Protein AF-A0A258BTQ8-F1 (afdb_monomer_lite)

Radius of gyration: 24.88 Å; chains: 1; bounding box: 82×82×65 Å

Secondary structure (DSSP, 8-state):
-----PPPP-PPP-----PPPPPHHHHHHHHHHHHHHHHHHHHHHHHHTT-S-HHHHHHHHHHHHHHTT-HHHHHHHHHHHHHHHHHHHHHHHHHHHHHHHHHHHHHSS--HHHHHHHHHHHHTTHHHHHHHHHHHHHTTTS-HHHHHHHHHHHHHHHHHHTT--PPPHHHHHHHHHHHHHHHHHHHHHHHHHTT-TTEEEEE--TT-HHHHHHHHHHT-SEEEEEEETTEEEEEE-BTT--GGGSB-TTSPBPTTB------GGGSGGG-SS--TTT--S--HHHHHHHHHHHHHHSTTHHHHHHHHTT--TTT----

Sequence (319 aa):
MTSTQTKPARTPGYRDHSGPTPSPEVLATHEKRLGIEKADALLSRVYQSGTSDASATLLDAASTASERGRLREASLYSVIALTPEFVTTQRSIDIARATAREQKLRRGAVTPETRQTMRDLRNKLFPFNAALKEYLDFNADTSLTQTTAMLARSYRVMSQKEQVQPRPAVEVTHELSCIARGMRAELAAEQILGNFEDVEIQYYLQDDEAQRQYLETKGTDYVITATVLGKPFELAIDIKAKRSDTLDETGNPLRGKLWSQCQDGDYVNGSSRIDPHKIGRTYLPMQRALITQITLQYPGELEALCREHATTLEEIDIN

pLDDT: mean 85.1, std 15.35, range [29.3, 98.44]

Structure (mmCIF, N/CA/C/O backbone):
data_AF-A0A258BTQ8-F1
#
_entry.id   AF-A0A258BTQ8-F1
#
loop_
_atom_site.group_PDB
_atom_site.id
_atom_site.type_symbol
_atom_site.label_atom_id
_atom_site.label_alt_id
_atom_site.label_comp_id
_atom_site.label_asym_id
_atom_site.label_entity_id
_atom_site.label_seq_id
_atom_site.pdbx_PDB_ins_code
_atom_site.Cartn_x
_atom_site.Cartn_y
_atom_site.Cartn_z
_atom_site.occupancy
_atom_site.B_iso_or_equiv
_atom_site.auth_seq_id
_atom_site.auth_comp_id
_atom_site.auth_asym_id
_atom_site.auth_atom_id
_atom_site.pdbx_PDB_model_num
ATOM 1 N N . MET A 1 1 ? -53.674 -61.040 -8.847 1.00 41.38 1 MET A N 1
ATOM 2 C CA . MET A 1 1 ? -53.092 -59.959 -8.024 1.00 41.38 1 MET A CA 1
ATOM 3 C C . MET A 1 1 ? -51.579 -60.059 -8.130 1.00 41.38 1 MET A C 1
ATOM 5 O O . MET A 1 1 ? -50.976 -60.874 -7.450 1.00 41.38 1 MET A O 1
ATOM 9 N N . THR A 1 2 ? -50.985 -59.312 -9.054 1.00 34.72 2 THR A N 1
ATOM 10 C CA . THR A 1 2 ? -49.542 -59.297 -9.332 1.00 34.72 2 THR A CA 1
ATOM 11 C C . THR A 1 2 ? -49.046 -57.878 -9.087 1.00 34.72 2 THR A C 1
ATOM 13 O O . THR A 1 2 ? -49.405 -56.953 -9.808 1.00 34.72 2 THR A O 1
ATOM 16 N N . SER A 1 3 ? -48.295 -57.720 -7.998 1.00 30.75 3 SER A N 1
ATOM 17 C CA . SER A 1 3 ? -47.705 -56.466 -7.529 1.00 30.75 3 SER A CA 1
ATOM 18 C C . SER A 1 3 ? -46.463 -56.132 -8.357 1.00 30.75 3 SER A C 1
ATOM 20 O O . SER A 1 3 ? -45.464 -56.849 -8.320 1.00 30.75 3 SER A O 1
ATOM 22 N N . THR A 1 4 ? -46.540 -55.054 -9.133 1.00 32.69 4 THR A N 1
ATOM 23 C CA . THR A 1 4 ? -45.409 -54.419 -9.817 1.00 32.69 4 THR A CA 1
ATOM 24 C C . THR A 1 4 ? -44.614 -53.563 -8.830 1.00 32.69 4 THR A C 1
ATOM 26 O O . THR A 1 4 ? -45.075 -52.503 -8.415 1.00 32.69 4 THR A O 1
ATOM 29 N N . GLN A 1 5 ? -43.400 -54.002 -8.483 1.00 33.19 5 GLN A N 1
ATOM 30 C CA . GLN A 1 5 ? -42.410 -53.176 -7.787 1.00 33.19 5 GLN A CA 1
ATOM 31 C C . GLN A 1 5 ? -41.751 -52.199 -8.771 1.00 33.19 5 GLN A C 1
ATOM 33 O O . GLN A 1 5 ? -41.007 -52.589 -9.672 1.00 33.19 5 GLN A O 1
ATOM 38 N N . THR A 1 6 ? -42.012 -50.910 -8.581 1.00 33.59 6 THR A N 1
ATOM 39 C CA . THR A 1 6 ? -41.317 -49.794 -9.230 1.00 33.59 6 THR A CA 1
ATOM 40 C C . THR A 1 6 ? -39.899 -49.641 -8.672 1.00 33.59 6 THR A C 1
ATOM 42 O O . THR A 1 6 ? -39.718 -49.416 -7.476 1.00 33.59 6 THR A O 1
ATOM 45 N N . LYS A 1 7 ? -38.884 -49.736 -9.542 1.00 33.19 7 LYS A N 1
ATOM 46 C CA . LYS A 1 7 ? -37.492 -49.360 -9.234 1.00 33.19 7 LYS A CA 1
ATOM 47 C C . LYS A 1 7 ? -37.389 -47.838 -9.031 1.00 33.19 7 LYS A C 1
ATOM 49 O O . LYS A 1 7 ? -37.931 -47.106 -9.859 1.00 33.19 7 LYS A O 1
ATOM 54 N N . PRO A 1 8 ? -36.659 -47.344 -8.016 1.00 33.28 8 PRO A N 1
ATOM 55 C CA . PRO A 1 8 ? -36.384 -45.919 -7.889 1.00 33.28 8 PRO A CA 1
ATOM 56 C C . PRO A 1 8 ? -35.395 -45.453 -8.968 1.00 33.28 8 PRO A C 1
ATOM 58 O O . PRO A 1 8 ? -34.432 -46.148 -9.307 1.00 33.28 8 PRO A O 1
ATOM 61 N N . ALA A 1 9 ? -35.663 -44.266 -9.511 1.00 32.75 9 ALA A N 1
ATOM 62 C CA . ALA A 1 9 ? -34.836 -43.585 -10.495 1.00 32.75 9 ALA A CA 1
ATOM 63 C C . ALA A 1 9 ? -33.437 -43.291 -9.923 1.00 32.75 9 ALA A C 1
ATOM 65 O O . ALA A 1 9 ? -33.301 -42.760 -8.823 1.00 32.75 9 ALA A O 1
ATOM 66 N N . ARG A 1 10 ? -32.390 -43.639 -10.681 1.00 31.22 10 ARG A N 1
ATOM 67 C CA . ARG A 1 10 ? -31.007 -43.261 -10.370 1.00 31.22 10 ARG A CA 1
ATOM 68 C C . ARG A 1 10 ? -30.842 -41.758 -10.588 1.00 31.22 10 ARG A C 1
ATOM 70 O O . ARG A 1 10 ? -30.899 -41.297 -11.725 1.00 31.22 10 ARG A O 1
ATOM 77 N N . THR A 1 11 ? -30.601 -41.017 -9.514 1.00 34.12 11 THR A N 1
ATOM 78 C CA . THR A 1 11 ? -30.112 -39.635 -9.563 1.00 34.12 11 THR A CA 1
ATOM 79 C C . THR A 1 11 ? -28.744 -39.613 -10.265 1.00 34.12 11 THR A C 1
ATOM 81 O O . THR A 1 11 ? -27.907 -40.470 -9.957 1.00 34.12 11 THR A O 1
ATOM 84 N N . PRO A 1 12 ? -28.472 -38.688 -11.205 1.00 34.69 12 PRO A N 1
ATOM 85 C CA . PRO A 1 12 ? -27.146 -38.547 -11.795 1.00 34.69 12 PRO A CA 1
ATOM 86 C C . PRO A 1 12 ? -26.156 -38.148 -10.700 1.00 34.69 12 PRO A C 1
ATOM 88 O O . PRO A 1 12 ? -26.339 -37.130 -10.035 1.00 34.69 12 PRO A O 1
ATOM 91 N N . GLY A 1 13 ? -25.129 -38.971 -10.484 1.00 29.30 13 GLY A N 1
ATOM 92 C CA . GLY A 1 13 ? -24.072 -38.670 -9.528 1.00 29.30 13 GLY A CA 1
ATOM 93 C C . GLY A 1 13 ? -23.354 -37.381 -9.919 1.00 29.30 13 GLY A C 1
ATOM 94 O O . GLY A 1 13 ? -22.766 -37.303 -10.998 1.00 29.30 13 GLY A O 1
ATOM 95 N N . TYR A 1 14 ? -23.395 -36.390 -9.030 1.00 31.56 14 TYR A N 1
ATOM 96 C CA . TYR A 1 14 ? -22.462 -35.271 -9.030 1.00 31.56 14 TYR A CA 1
ATOM 97 C C . TYR A 1 14 ? -21.052 -35.865 -8.928 1.00 31.56 14 TYR A C 1
ATOM 99 O O . TYR A 1 14 ? -20.705 -36.484 -7.921 1.00 31.56 14 TYR A O 1
ATOM 107 N N . ARG A 1 15 ? -20.257 -35.762 -9.999 1.00 33.19 15 ARG A N 1
ATOM 108 C CA . ARG A 1 15 ? -18.825 -36.049 -9.915 1.00 33.19 15 ARG A CA 1
ATOM 109 C C . ARG A 1 15 ? -18.195 -34.914 -9.130 1.00 33.19 15 ARG A C 1
ATOM 111 O O . ARG A 1 15 ? -18.151 -33.782 -9.601 1.00 33.19 15 ARG A O 1
ATOM 118 N N . ASP A 1 16 ? -17.738 -35.248 -7.937 1.00 35.69 16 ASP A N 1
ATOM 119 C CA . ASP A 1 16 ? -16.904 -34.389 -7.121 1.00 35.69 16 ASP A CA 1
ATOM 120 C C . ASP A 1 16 ? -15.593 -34.146 -7.891 1.00 35.69 16 ASP A C 1
ATOM 122 O O . ASP A 1 16 ? -14.794 -35.059 -8.103 1.00 35.69 16 ASP A O 1
ATOM 126 N N . HIS A 1 17 ? -15.416 -32.935 -8.424 1.00 37.31 17 HIS A N 1
ATOM 127 C CA . HIS A 1 17 ? -14.195 -32.502 -9.113 1.00 37.31 17 HIS A CA 1
ATOM 128 C C . HIS A 1 17 ? -13.143 -32.010 -8.107 1.00 37.31 17 HIS A C 1
ATOM 130 O O . HIS A 1 17 ? -12.412 -31.055 -8.363 1.00 37.31 17 HIS A O 1
ATOM 136 N N . SER A 1 18 ? -13.044 -32.673 -6.957 1.00 42.66 18 SER A N 1
ATOM 137 C CA . SER A 1 18 ? -12.005 -32.472 -5.952 1.00 42.66 18 SER A CA 1
ATOM 138 C C . SER A 1 18 ? -10.726 -33.199 -6.383 1.00 42.66 18 SER A C 1
ATOM 140 O O . SER A 1 18 ? -10.284 -34.185 -5.796 1.00 42.66 18 SER A O 1
ATOM 142 N N . GLY A 1 19 ? -10.119 -32.712 -7.471 1.00 47.97 19 GLY A N 1
ATOM 143 C CA . GLY A 1 19 ? -8.715 -33.008 -7.750 1.00 47.97 19 GLY A CA 1
ATOM 144 C C . GLY A 1 19 ? -7.838 -32.532 -6.582 1.00 47.97 19 GLY A C 1
ATOM 145 O O . GLY A 1 19 ? -8.241 -31.622 -5.853 1.00 47.97 19 GLY A O 1
ATOM 146 N N . PRO A 1 20 ? -6.653 -33.128 -6.370 1.00 53.88 20 PRO A N 1
ATOM 147 C CA . PRO A 1 20 ? -5.769 -32.703 -5.293 1.00 53.88 20 PRO A CA 1
ATOM 148 C C . PRO A 1 20 ? -5.432 -31.220 -5.457 1.00 53.88 20 PRO A C 1
ATOM 150 O O . PRO A 1 20 ? -4.951 -30.801 -6.513 1.00 53.88 20 PRO A O 1
ATOM 153 N N . THR A 1 21 ? -5.686 -30.432 -4.411 1.00 61.31 21 THR A N 1
ATOM 154 C CA . THR A 1 21 ? -5.275 -29.030 -4.360 1.00 61.31 21 THR A CA 1
ATOM 155 C C . THR A 1 21 ? -3.756 -28.973 -4.559 1.00 61.31 21 THR A C 1
ATOM 157 O O . THR A 1 21 ? -3.029 -29.651 -3.826 1.00 61.31 21 THR A O 1
ATOM 160 N N . PRO A 1 22 ? -3.249 -28.232 -5.559 1.00 68.94 22 PRO A N 1
ATOM 161 C CA . PRO A 1 22 ? -1.814 -28.127 -5.799 1.00 68.94 22 PRO A CA 1
ATOM 162 C C . PRO A 1 22 ? -1.091 -27.580 -4.562 1.00 68.94 22 PRO A C 1
ATOM 164 O O . PRO A 1 22 ? -1.647 -26.788 -3.801 1.00 68.94 22 PRO A O 1
ATOM 167 N N . SER A 1 23 ? 0.160 -28.004 -4.355 1.00 78.38 23 SER A N 1
ATOM 168 C CA . SER A 1 23 ? 0.951 -27.529 -3.219 1.00 78.38 23 SER A CA 1
ATOM 169 C C . SER A 1 23 ? 1.208 -26.013 -3.314 1.00 78.38 23 SER A C 1
ATOM 171 O O . SER A 1 23 ? 1.263 -25.468 -4.425 1.00 78.38 23 SER A O 1
ATOM 173 N N . PRO A 1 24 ? 1.429 -25.320 -2.179 1.00 74.25 24 PRO A N 1
ATOM 174 C CA . PRO A 1 24 ? 1.723 -23.884 -2.170 1.00 74.25 24 PRO A CA 1
ATOM 175 C C . PRO A 1 24 ? 2.897 -23.480 -3.077 1.00 74.25 24 PRO A C 1
ATOM 177 O O . PRO A 1 24 ? 2.859 -22.436 -3.722 1.00 74.25 24 PRO A O 1
ATOM 180 N N . GLU A 1 25 ? 3.924 -24.327 -3.190 1.00 77.75 25 GLU A N 1
ATOM 181 C CA . GLU A 1 25 ? 5.089 -24.082 -4.053 1.00 77.75 25 GLU A CA 1
ATOM 182 C C . GLU A 1 25 ? 4.751 -24.157 -5.551 1.00 77.75 25 GLU A C 1
ATOM 184 O O . GLU A 1 25 ? 5.238 -23.352 -6.353 1.00 77.75 25 GLU A O 1
ATOM 189 N N . VAL A 1 26 ? 3.892 -25.106 -5.937 1.00 78.56 26 VAL A N 1
ATOM 190 C CA . VAL A 1 26 ? 3.423 -25.258 -7.322 1.00 78.56 26 VAL A CA 1
ATOM 191 C C . VAL A 1 26 ? 2.533 -24.077 -7.707 1.00 78.56 26 VAL A C 1
ATOM 193 O O . VAL A 1 26 ? 2.700 -23.520 -8.795 1.00 78.56 26 VAL A O 1
ATOM 196 N N . LEU A 1 27 ? 1.649 -23.647 -6.801 1.00 78.50 27 LEU A N 1
ATOM 197 C CA . LEU A 1 27 ? 0.818 -22.453 -6.977 1.00 78.50 27 LEU A CA 1
ATOM 198 C C . LEU A 1 27 ? 1.672 -21.194 -7.149 1.00 78.50 27 LEU A C 1
ATOM 200 O O . LEU A 1 27 ? 1.540 -20.505 -8.158 1.00 78.50 27 LEU A O 1
ATOM 204 N N . ALA A 1 28 ? 2.626 -20.949 -6.249 1.00 81.06 28 ALA A N 1
ATOM 205 C CA . ALA A 1 28 ? 3.509 -19.786 -6.333 1.00 81.06 28 ALA A CA 1
ATOM 206 C C . ALA A 1 28 ? 4.332 -19.763 -7.636 1.00 81.06 28 ALA A C 1
ATOM 208 O O . ALA A 1 28 ? 4.522 -18.709 -8.249 1.00 81.06 28 ALA A O 1
ATOM 209 N N . THR A 1 29 ? 4.797 -20.927 -8.101 1.00 88.62 29 THR A N 1
ATOM 210 C CA . THR A 1 29 ? 5.521 -21.049 -9.378 1.00 88.62 29 THR A CA 1
ATOM 211 C C . THR A 1 29 ? 4.622 -20.718 -10.568 1.00 88.62 29 THR A C 1
ATOM 213 O O . THR A 1 29 ? 5.036 -19.997 -11.482 1.00 88.62 29 THR A O 1
ATOM 216 N N . HIS A 1 30 ? 3.383 -21.211 -10.556 1.00 88.50 30 HIS A N 1
ATOM 217 C CA . HIS A 1 30 ? 2.399 -20.928 -11.593 1.00 88.50 30 HIS A CA 1
ATOM 218 C C . HIS A 1 30 ? 2.030 -19.438 -11.640 1.00 88.50 30 HIS A C 1
ATOM 220 O O . HIS A 1 30 ? 2.105 -18.825 -12.705 1.00 88.50 30 HIS A O 1
ATOM 226 N N . GLU A 1 31 ? 1.713 -18.836 -10.495 1.00 89.50 31 GLU A N 1
ATOM 227 C CA . GLU A 1 31 ? 1.376 -17.412 -10.369 1.00 89.50 31 GLU A CA 1
ATOM 228 C C . GLU A 1 31 ? 2.512 -16.507 -10.845 1.00 89.50 31 GLU A C 1
ATOM 230 O O . GLU A 1 31 ? 2.300 -15.557 -11.605 1.00 89.50 31 GLU A O 1
ATOM 235 N N . LYS A 1 32 ? 3.749 -16.836 -10.457 1.00 91.88 32 LYS A N 1
ATOM 236 C CA . LYS A 1 32 ? 4.941 -16.126 -10.924 1.00 91.88 32 LYS A CA 1
ATOM 237 C C . LYS A 1 32 ? 5.043 -16.151 -12.450 1.00 91.88 32 LYS A C 1
ATOM 239 O O . LYS A 1 32 ? 5.339 -15.122 -13.057 1.00 91.88 32 LYS A O 1
ATOM 244 N N . ARG A 1 33 ? 4.795 -17.306 -13.074 1.00 94.81 33 ARG A N 1
ATOM 245 C CA . ARG A 1 33 ? 4.817 -17.454 -14.535 1.00 94.81 33 ARG A CA 1
ATOM 246 C C . ARG A 1 33 ? 3.737 -16.600 -15.204 1.00 94.81 33 ARG A C 1
ATOM 248 O O . ARG A 1 33 ? 4.064 -15.873 -16.136 1.00 94.81 33 ARG A O 1
ATOM 255 N N . LEU A 1 34 ? 2.504 -16.617 -14.692 1.00 93.38 34 LEU A N 1
ATOM 256 C CA . LEU A 1 34 ? 1.413 -15.782 -15.214 1.00 93.38 34 LEU A CA 1
ATOM 257 C C . LEU A 1 34 ? 1.757 -14.286 -15.171 1.00 93.38 34 LEU A C 1
ATOM 259 O O . LEU A 1 34 ? 1.450 -13.547 -16.105 1.00 93.38 34 LEU A O 1
ATOM 263 N N . GLY A 1 35 ? 2.416 -13.831 -14.102 1.00 93.75 35 GLY A N 1
ATOM 264 C CA . GLY A 1 35 ? 2.850 -12.437 -13.975 1.00 93.75 35 GLY A CA 1
ATOM 265 C C . GLY A 1 35 ? 3.876 -12.051 -15.041 1.00 93.75 35 GLY A C 1
ATOM 266 O O . GLY A 1 35 ? 3.750 -11.004 -15.677 1.00 93.75 35 GLY A O 1
ATOM 267 N N . ILE A 1 36 ? 4.856 -12.928 -15.281 1.00 96.69 36 ILE A N 1
ATOM 268 C CA . ILE A 1 36 ? 5.889 -12.741 -16.312 1.00 96.69 36 ILE A CA 1
ATOM 269 C C . ILE A 1 36 ? 5.266 -12.705 -17.712 1.00 96.69 36 ILE A C 1
ATOM 271 O O . ILE A 1 36 ? 5.552 -11.786 -18.477 1.00 96.69 36 ILE A O 1
ATOM 275 N N . GLU A 1 37 ? 4.396 -13.665 -18.034 1.00 96.69 37 GLU A N 1
ATOM 276 C CA . GLU A 1 37 ? 3.720 -13.751 -19.336 1.00 96.69 37 GLU A CA 1
ATOM 277 C C . GLU A 1 37 ? 2.872 -12.496 -19.611 1.00 96.69 37 GLU A C 1
ATOM 279 O O . GLU A 1 37 ? 2.911 -11.949 -20.716 1.00 96.69 37 GLU A O 1
ATOM 284 N N . LYS A 1 38 ? 2.166 -11.980 -18.593 1.00 95.19 38 LYS A N 1
ATOM 285 C CA . LYS A 1 38 ? 1.366 -10.747 -18.694 1.00 95.19 38 LYS A CA 1
ATOM 286 C C . LYS A 1 38 ? 2.231 -9.520 -19.004 1.00 95.19 38 LYS A C 1
ATOM 288 O O . LYS A 1 38 ? 1.876 -8.734 -19.884 1.00 95.19 38 LYS A O 1
ATOM 293 N N . ALA A 1 39 ? 3.364 -9.368 -18.315 1.00 96.69 39 ALA A N 1
ATOM 294 C CA . ALA A 1 39 ? 4.303 -8.273 -18.559 1.00 96.69 39 ALA A CA 1
ATOM 295 C C . ALA A 1 39 ? 4.914 -8.350 -19.968 1.00 96.69 39 ALA A C 1
ATOM 297 O O . ALA A 1 39 ? 4.924 -7.353 -20.693 1.00 96.69 39 ALA A O 1
ATOM 298 N N . ASP A 1 40 ? 5.356 -9.539 -20.387 1.00 97.25 40 ASP A N 1
ATOM 299 C CA . ASP A 1 40 ? 5.971 -9.747 -21.701 1.00 97.25 40 ASP A CA 1
ATOM 300 C C . ASP A 1 40 ? 4.987 -9.477 -22.842 1.00 97.25 40 ASP A C 1
ATOM 302 O O . ASP A 1 40 ? 5.345 -8.807 -23.814 1.00 97.25 40 ASP A O 1
ATOM 306 N N . ALA A 1 41 ? 3.739 -9.934 -22.720 1.00 96.19 41 ALA A N 1
ATOM 307 C CA . ALA A 1 41 ? 2.702 -9.691 -23.720 1.00 96.19 41 ALA A CA 1
ATOM 308 C C . ALA A 1 41 ? 2.366 -8.198 -23.862 1.00 96.19 41 ALA A C 1
ATOM 310 O O . ALA A 1 41 ? 2.168 -7.704 -24.976 1.00 96.19 41 ALA A O 1
ATOM 311 N N . LEU A 1 42 ? 2.305 -7.455 -22.753 1.00 96.50 42 LEU A N 1
ATOM 312 C CA . LEU A 1 42 ? 2.067 -6.016 -22.802 1.00 96.50 42 LEU A CA 1
ATOM 313 C C . LEU A 1 42 ? 3.250 -5.278 -23.429 1.00 96.50 42 LEU A C 1
ATOM 315 O O . LEU A 1 42 ? 3.072 -4.582 -24.428 1.00 96.50 42 LEU A O 1
ATOM 319 N N . LEU A 1 43 ? 4.450 -5.453 -22.877 1.00 96.75 43 LEU A N 1
ATOM 320 C CA . LEU A 1 43 ? 5.618 -4.679 -23.290 1.00 96.75 43 LEU A CA 1
ATOM 321 C C . LEU A 1 43 ? 6.093 -5.038 -24.697 1.00 96.75 43 LEU A C 1
ATOM 323 O O . LEU A 1 43 ? 6.593 -4.166 -25.402 1.00 96.75 43 LEU A O 1
ATOM 327 N N . SER A 1 44 ? 5.879 -6.273 -25.158 1.00 95.00 44 SER A N 1
ATOM 328 C CA . SER A 1 44 ? 6.143 -6.624 -26.559 1.00 95.00 44 SER A CA 1
ATOM 329 C C . SER A 1 44 ? 5.307 -5.776 -27.515 1.00 95.00 44 SER A C 1
ATOM 331 O O . SER A 1 44 ? 5.853 -5.268 -28.488 1.00 95.00 44 SER A O 1
ATOM 333 N N . ARG A 1 45 ? 4.016 -5.559 -27.221 1.00 94.06 45 ARG A N 1
ATOM 334 C CA . ARG A 1 45 ? 3.138 -4.705 -28.043 1.00 94.06 45 ARG A CA 1
ATOM 335 C C . ARG A 1 45 ? 3.568 -3.242 -28.001 1.00 94.06 45 ARG A C 1
ATOM 337 O O . ARG A 1 45 ? 3.612 -2.599 -29.042 1.00 94.06 45 ARG A O 1
ATOM 344 N N . VAL A 1 46 ? 3.919 -2.749 -26.812 1.00 94.38 46 VAL A N 1
ATOM 345 C CA . VAL A 1 46 ? 4.400 -1.373 -26.614 1.00 94.38 46 VAL A CA 1
ATOM 346 C C . VAL A 1 46 ? 5.673 -1.134 -27.427 1.00 94.38 46 VAL A C 1
ATOM 348 O O . VAL A 1 46 ? 5.714 -0.238 -28.255 1.00 94.38 46 VAL A O 1
ATOM 351 N N . TYR A 1 47 ? 6.696 -1.980 -27.300 1.00 93.69 47 TYR A N 1
ATOM 352 C CA . TYR A 1 47 ? 7.938 -1.783 -28.055 1.00 93.69 47 TYR A CA 1
ATOM 353 C C . TYR A 1 47 ? 7.809 -2.091 -29.555 1.00 93.69 47 TYR A C 1
ATOM 355 O O . TYR A 1 47 ? 8.557 -1.532 -30.355 1.00 93.69 47 TYR A O 1
ATOM 363 N N . GLN A 1 48 ? 6.862 -2.938 -29.972 1.00 91.88 48 GLN A N 1
ATOM 364 C CA . GLN A 1 48 ? 6.559 -3.148 -31.394 1.00 91.88 48 GLN A CA 1
ATOM 365 C C . GLN A 1 48 ? 5.978 -1.901 -32.069 1.00 91.88 48 GLN A C 1
ATOM 367 O O . GLN A 1 48 ? 6.117 -1.769 -33.283 1.00 91.88 48 GLN A O 1
ATOM 372 N N . SER A 1 49 ? 5.386 -0.967 -31.316 1.00 86.81 49 SER A N 1
ATOM 373 C CA . SER A 1 49 ? 4.908 0.307 -31.868 1.00 86.81 49 SER A CA 1
ATOM 374 C C . SER A 1 49 ? 6.032 1.316 -32.138 1.00 86.81 49 SER A C 1
ATOM 376 O O . SER A 1 49 ? 5.750 2.450 -32.514 1.00 86.81 49 SER A O 1
ATOM 378 N N . GLY A 1 50 ? 7.298 0.929 -31.938 1.00 82.94 50 GLY A N 1
ATOM 379 C CA . GLY A 1 50 ? 8.465 1.773 -32.197 1.00 82.94 50 GLY A CA 1
ATOM 380 C C . GLY A 1 50 ? 8.762 2.799 -31.103 1.00 82.94 50 GLY A C 1
ATOM 381 O O . GLY A 1 50 ? 9.591 3.677 -31.323 1.00 82.94 50 GLY A O 1
ATOM 382 N N . THR A 1 51 ? 8.112 2.706 -29.937 1.00 87.25 51 THR A N 1
ATOM 383 C CA . THR A 1 51 ? 8.404 3.618 -28.825 1.00 87.25 51 THR A CA 1
ATOM 384 C C . THR A 1 51 ? 9.781 3.351 -28.217 1.00 87.25 51 THR A C 1
ATOM 386 O O . THR A 1 51 ? 10.193 2.199 -28.054 1.00 87.25 51 THR A O 1
ATOM 389 N N . SER A 1 52 ? 10.481 4.426 -27.856 1.00 83.19 52 SER A N 1
ATOM 390 C CA . SER A 1 52 ? 11.693 4.385 -27.032 1.00 83.19 52 SER A CA 1
ATOM 391 C C . SER A 1 52 ? 11.418 4.676 -25.556 1.00 83.19 52 SER A C 1
ATOM 393 O O . SER A 1 52 ? 12.316 4.493 -24.746 1.00 83.19 52 SER A O 1
ATOM 395 N N . ASP A 1 53 ? 10.204 5.120 -25.214 1.00 91.12 53 ASP A N 1
ATOM 396 C CA . ASP A 1 53 ? 9.769 5.430 -23.850 1.00 91.12 53 ASP A CA 1
ATOM 397 C C . ASP A 1 53 ? 8.447 4.705 -23.575 1.00 91.12 53 ASP A C 1
ATOM 399 O O . ASP A 1 53 ? 7.345 5.166 -23.907 1.00 91.12 53 ASP A O 1
ATOM 403 N N . ALA A 1 54 ? 8.567 3.507 -23.002 1.00 94.12 54 ALA A N 1
ATOM 404 C CA . ALA A 1 54 ? 7.400 2.697 -22.692 1.00 94.12 54 ALA A CA 1
ATOM 405 C C . ALA A 1 54 ? 6.568 3.308 -21.560 1.00 94.12 54 ALA A C 1
ATOM 407 O O . ALA A 1 54 ? 5.352 3.124 -21.558 1.00 94.12 54 ALA A O 1
ATOM 408 N N . SER A 1 55 ? 7.192 4.041 -20.633 1.00 96.25 55 SER A N 1
ATOM 409 C CA . SER A 1 55 ? 6.505 4.660 -19.497 1.00 96.25 55 SER A CA 1
ATOM 410 C C . SER A 1 55 ? 5.515 5.715 -19.982 1.00 96.25 55 SER A C 1
ATOM 412 O O . SER A 1 55 ? 4.324 5.608 -19.691 1.00 96.25 55 SER A O 1
ATOM 414 N N . ALA A 1 56 ? 5.969 6.667 -20.802 1.00 96.25 56 ALA A N 1
ATOM 415 C CA . ALA A 1 56 ? 5.101 7.699 -21.372 1.00 96.25 56 ALA A CA 1
ATOM 416 C C . ALA A 1 56 ? 3.971 7.087 -22.217 1.00 96.25 56 ALA A C 1
ATOM 418 O O . ALA A 1 56 ? 2.797 7.394 -22.022 1.00 96.25 56 ALA A O 1
ATOM 419 N N . THR A 1 57 ? 4.316 6.126 -23.080 1.00 96.75 57 THR A N 1
ATOM 420 C CA . THR A 1 57 ? 3.343 5.433 -23.945 1.00 96.75 57 THR A CA 1
ATOM 421 C C . THR A 1 57 ? 2.250 4.729 -23.133 1.00 96.75 57 THR A C 1
ATOM 423 O O . THR A 1 57 ? 1.075 4.736 -23.506 1.00 96.75 57 THR A O 1
ATOM 426 N N . LEU A 1 58 ? 2.626 4.092 -22.023 1.00 98.00 58 LEU A N 1
ATOM 427 C CA . LEU A 1 58 ? 1.686 3.401 -21.147 1.00 98.00 58 LEU A CA 1
ATOM 428 C C . LEU A 1 58 ? 0.819 4.372 -20.341 1.00 98.00 58 LEU A C 1
ATOM 430 O O . LEU A 1 58 ? -0.355 4.072 -20.152 1.00 98.00 58 LEU A O 1
ATOM 434 N N . LEU A 1 59 ? 1.342 5.521 -19.904 1.00 97.88 59 LEU A N 1
ATOM 435 C CA . LEU A 1 59 ? 0.540 6.543 -19.217 1.00 97.88 59 LEU A CA 1
ATOM 436 C C . LEU A 1 59 ? -0.525 7.146 -20.145 1.00 97.88 59 LEU A C 1
ATOM 438 O O . LEU A 1 59 ? -1.687 7.249 -19.749 1.00 97.88 59 LEU A O 1
ATOM 442 N N . ASP A 1 60 ? -0.181 7.432 -21.402 1.00 97.25 60 ASP A N 1
ATOM 443 C CA . ASP A 1 60 ? -1.150 7.895 -22.407 1.00 97.25 60 ASP A CA 1
ATOM 444 C C . ASP A 1 60 ? -2.240 6.839 -22.665 1.00 97.25 60 ASP A C 1
ATOM 446 O O . ASP A 1 60 ? -3.445 7.131 -22.715 1.00 97.25 60 ASP A O 1
ATOM 450 N N . ALA A 1 61 ? -1.829 5.572 -22.779 1.00 97.12 61 ALA A N 1
ATOM 451 C CA . ALA A 1 61 ? -2.751 4.452 -22.921 1.00 97.12 61 ALA A CA 1
ATOM 452 C C . ALA A 1 61 ? -3.632 4.268 -21.674 1.00 97.12 61 ALA A C 1
ATOM 454 O O . ALA A 1 61 ? -4.806 3.912 -21.810 1.00 97.12 61 ALA A O 1
ATOM 455 N N . ALA A 1 62 ? -3.095 4.519 -20.477 1.00 97.75 62 ALA A N 1
ATOM 456 C CA . ALA A 1 62 ? -3.829 4.457 -19.219 1.00 97.75 62 ALA A CA 1
ATOM 457 C C . ALA A 1 62 ? -4.919 5.530 -19.162 1.00 97.75 62 ALA A C 1
ATOM 459 O O . ALA A 1 62 ? -6.072 5.198 -18.879 1.00 97.75 62 ALA A O 1
ATOM 460 N N . SER A 1 63 ? -4.590 6.775 -19.524 1.00 97.62 63 SER A N 1
ATOM 461 C CA . SER A 1 63 ? -5.561 7.875 -19.625 1.00 97.62 63 SER A CA 1
ATOM 462 C C . SER A 1 63 ? -6.686 7.516 -20.596 1.00 97.62 63 SER A C 1
ATOM 464 O O . SER A 1 63 ? -7.861 7.511 -20.232 1.00 97.62 63 SER A O 1
ATOM 466 N N . THR A 1 64 ? -6.324 7.057 -21.797 1.00 97.94 64 THR A N 1
ATOM 467 C CA . THR A 1 64 ? -7.290 6.627 -22.822 1.00 97.94 64 THR A CA 1
ATOM 468 C C . THR A 1 64 ? -8.163 5.453 -22.354 1.00 97.94 64 THR A C 1
ATOM 470 O O . THR A 1 64 ? -9.335 5.335 -22.722 1.00 97.94 64 THR A O 1
ATOM 473 N N . ALA A 1 65 ? -7.606 4.510 -21.591 1.00 97.69 65 ALA A N 1
ATOM 474 C CA . ALA A 1 65 ? -8.365 3.397 -21.029 1.00 97.69 65 ALA A CA 1
ATOM 475 C C . ALA A 1 65 ? -9.333 3.871 -19.936 1.00 97.69 65 ALA A C 1
ATOM 477 O O . ALA A 1 65 ? -10.487 3.436 -19.941 1.00 97.69 65 ALA A O 1
ATOM 478 N N . SER A 1 66 ? -8.891 4.783 -19.069 1.00 96.88 66 SER A N 1
ATOM 479 C CA . SER A 1 66 ? -9.692 5.374 -17.994 1.00 96.88 66 SER A CA 1
ATOM 480 C C . SER A 1 66 ? -10.892 6.148 -18.543 1.00 96.88 66 SER A C 1
ATOM 482 O O . SER A 1 66 ? -12.027 5.857 -18.171 1.00 96.88 66 SER A O 1
ATOM 484 N N . GLU A 1 67 ? -10.679 7.017 -19.538 1.00 97.25 67 GLU A N 1
ATOM 485 C CA . GLU A 1 67 ? -11.741 7.774 -20.227 1.00 97.25 67 GLU A CA 1
ATOM 486 C C . GLU A 1 67 ? -12.808 6.872 -20.864 1.00 97.25 67 GLU A C 1
ATOM 488 O O . GLU A 1 67 ? -13.969 7.251 -21.005 1.00 97.25 67 GLU A O 1
ATOM 493 N N . ARG A 1 68 ? -12.427 5.646 -21.237 1.00 97.81 68 ARG A N 1
ATOM 494 C CA . ARG A 1 68 ? -13.328 4.631 -21.805 1.00 97.81 68 ARG A CA 1
ATOM 495 C C . ARG A 1 68 ? -13.938 3.701 -20.751 1.00 97.81 68 ARG A C 1
ATOM 497 O O . ARG A 1 68 ? -14.526 2.686 -21.120 1.00 97.81 68 ARG A O 1
ATOM 504 N N . GLY A 1 69 ? -13.755 3.980 -19.461 1.00 96.50 69 GLY A N 1
ATOM 505 C CA . GLY A 1 69 ? -14.250 3.156 -18.354 1.00 96.50 69 GLY A CA 1
ATOM 506 C C . GLY A 1 69 ? -13.539 1.806 -18.198 1.00 96.50 69 GLY A C 1
ATOM 507 O O . GLY A 1 69 ? -14.014 0.932 -17.473 1.00 96.50 69 GLY A O 1
ATOM 508 N N . ARG A 1 70 ? -12.392 1.593 -18.857 1.00 97.56 70 ARG A N 1
ATOM 509 C CA . ARG A 1 70 ? -11.614 0.343 -18.789 1.00 97.56 70 ARG A CA 1
ATOM 510 C C . ARG A 1 70 ? -10.642 0.376 -17.606 1.00 97.56 70 ARG A C 1
ATOM 512 O O . ARG A 1 70 ? -9.430 0.279 -17.781 1.00 97.56 70 ARG A O 1
ATOM 519 N N . LEU A 1 71 ? -11.178 0.494 -16.390 1.00 96.06 71 LEU A N 1
ATOM 520 C CA . LEU A 1 71 ? -10.407 0.765 -15.164 1.00 96.06 71 LEU A CA 1
ATOM 521 C C . LEU A 1 71 ? -9.343 -0.301 -14.840 1.00 96.06 71 LEU A C 1
ATOM 523 O O . LEU A 1 71 ? -8.231 0.040 -14.454 1.00 96.06 71 LEU A O 1
ATOM 527 N N . ARG A 1 72 ? -9.637 -1.591 -15.074 1.00 95.81 72 ARG A N 1
ATOM 528 C CA . ARG A 1 72 ? -8.656 -2.690 -14.910 1.00 95.81 72 ARG A CA 1
ATOM 529 C C . ARG A 1 72 ? -7.444 -2.551 -15.828 1.00 95.81 72 ARG A C 1
ATOM 531 O O . ARG A 1 72 ? -6.335 -2.927 -15.462 1.00 95.81 72 ARG A O 1
ATOM 538 N N . GLU A 1 73 ? -7.681 -2.070 -17.043 1.00 96.94 73 GLU A N 1
ATOM 539 C CA . GLU A 1 73 ? -6.649 -1.877 -18.055 1.00 96.94 73 GLU A CA 1
ATOM 540 C C . GLU A 1 73 ? -5.856 -0.598 -17.767 1.00 96.94 73 GLU A C 1
ATOM 542 O O . GLU A 1 73 ? -4.629 -0.627 -17.795 1.00 96.94 73 GLU A O 1
ATOM 547 N N . ALA A 1 74 ? -6.550 0.484 -17.400 1.00 97.81 74 ALA A N 1
ATOM 548 C CA . ALA A 1 74 ? -5.935 1.742 -16.998 1.00 97.81 74 ALA A CA 1
ATOM 549 C C . ALA A 1 74 ? -4.970 1.554 -15.817 1.00 97.81 74 ALA A C 1
ATOM 551 O O . ALA A 1 74 ? -3.801 1.917 -15.922 1.00 97.81 74 ALA A O 1
ATOM 552 N N . SER A 1 75 ? -5.415 0.902 -14.737 1.00 97.38 75 SER A N 1
ATOM 553 C CA . SER A 1 75 ? -4.576 0.676 -13.554 1.00 97.38 75 SER A CA 1
ATOM 554 C C . SER A 1 75 ? -3.377 -0.232 -13.840 1.00 97.38 75 SER A C 1
ATOM 556 O O . SER A 1 75 ? -2.282 0.018 -13.338 1.00 97.38 75 SER A O 1
ATOM 558 N N . LEU A 1 76 ? -3.541 -1.245 -14.704 1.00 97.69 76 LEU A N 1
ATOM 559 C CA . LEU A 1 76 ? -2.438 -2.090 -15.174 1.00 97.69 76 LEU A CA 1
ATOM 560 C C . LEU A 1 76 ? -1.374 -1.275 -15.920 1.00 97.69 76 LEU A C 1
ATOM 562 O O . LEU A 1 76 ? -0.179 -1.478 -15.698 1.00 97.69 76 LEU A O 1
ATOM 566 N N . TYR A 1 77 ? -1.793 -0.387 -16.820 1.00 98.44 77 TYR A N 1
ATOM 567 C CA . TYR A 1 77 ? -0.870 0.443 -17.589 1.00 98.44 77 TYR A CA 1
ATOM 568 C C . TYR A 1 77 ? -0.144 1.443 -16.691 1.00 98.44 77 TYR A C 1
ATOM 570 O O . TYR A 1 77 ? 1.085 1.492 -16.735 1.00 98.44 77 TYR A O 1
ATOM 578 N N . SER A 1 78 ? -0.868 2.139 -15.810 1.00 98.25 78 SER A N 1
ATOM 579 C CA . SER A 1 78 ? -0.290 3.090 -14.856 1.00 98.25 78 SER A CA 1
ATOM 580 C C . SER A 1 78 ? 0.754 2.444 -13.946 1.00 98.25 78 SER A C 1
ATOM 582 O O . SER A 1 78 ? 1.877 2.938 -13.846 1.00 98.25 78 SER A O 1
ATOM 584 N N . VAL A 1 79 ? 0.436 1.310 -13.306 1.00 98.31 79 VAL A N 1
ATOM 585 C CA . VAL A 1 79 ? 1.368 0.688 -12.349 1.00 98.31 79 VAL A CA 1
ATOM 586 C C . VAL A 1 79 ? 2.643 0.185 -13.035 1.00 98.31 79 VAL A C 1
ATOM 588 O O . VAL A 1 79 ? 3.740 0.323 -12.490 1.00 98.31 79 VAL A O 1
ATOM 591 N N . ILE A 1 80 ? 2.532 -0.352 -14.256 1.00 98.38 80 ILE A N 1
ATOM 592 C CA . ILE A 1 80 ? 3.696 -0.797 -15.032 1.00 98.38 80 ILE A CA 1
ATOM 593 C C . ILE A 1 80 ? 4.542 0.402 -15.464 1.00 98.38 80 ILE A C 1
ATOM 595 O O . ILE A 1 80 ? 5.757 0.366 -15.272 1.00 98.38 80 ILE A O 1
ATOM 599 N N . ALA A 1 81 ? 3.915 1.462 -15.979 1.00 98.00 81 ALA A N 1
ATOM 600 C CA . ALA A 1 81 ? 4.604 2.674 -16.417 1.00 98.00 81 ALA A CA 1
ATOM 601 C C . ALA A 1 81 ? 5.420 3.332 -15.298 1.00 98.00 81 ALA A C 1
ATOM 603 O O . ALA A 1 81 ? 6.528 3.799 -15.529 1.00 98.00 81 ALA A O 1
ATOM 604 N N . LEU A 1 82 ? 4.891 3.332 -14.073 1.00 97.94 82 LEU A N 1
ATOM 605 C CA . LEU A 1 82 ? 5.515 3.979 -12.916 1.00 97.94 82 LEU A CA 1
ATOM 606 C C . LEU A 1 82 ? 6.553 3.094 -12.204 1.00 97.94 82 LEU A C 1
ATOM 608 O O . LEU A 1 82 ? 7.254 3.551 -11.299 1.00 97.94 82 LEU A O 1
ATOM 612 N N . THR A 1 83 ? 6.686 1.821 -12.596 1.00 97.81 83 THR A N 1
ATOM 613 C CA . THR A 1 83 ? 7.603 0.881 -11.933 1.00 97.81 83 THR A CA 1
ATOM 614 C C . THR A 1 83 ? 9.083 1.313 -12.015 1.00 97.81 83 THR A C 1
ATOM 616 O O . THR A 1 83 ? 9.767 1.231 -10.991 1.00 97.81 83 THR A O 1
ATOM 619 N N . PRO A 1 84 ? 9.630 1.780 -13.161 1.00 95.94 84 PRO A N 1
ATOM 620 C CA . PRO A 1 84 ? 11.031 2.211 -13.233 1.00 95.94 84 PRO A CA 1
ATOM 621 C C . PRO A 1 84 ? 11.368 3.384 -12.307 1.00 95.94 84 PRO A C 1
ATOM 623 O O . PRO A 1 84 ? 12.411 3.367 -11.640 1.00 95.94 84 PRO A O 1
ATOM 626 N N . GLU A 1 85 ? 10.479 4.376 -12.222 1.00 95.50 85 GLU A N 1
ATOM 627 C CA . GLU A 1 85 ? 10.649 5.523 -11.327 1.00 95.50 85 GLU A CA 1
ATOM 628 C C . GLU A 1 85 ? 10.588 5.096 -9.858 1.00 95.50 85 GLU A C 1
ATOM 630 O O . GLU A 1 85 ? 11.445 5.509 -9.071 1.00 95.50 85 GLU A O 1
ATOM 635 N N . PHE A 1 86 ? 9.655 4.209 -9.494 1.00 96.81 86 PHE A N 1
ATOM 636 C CA . PHE A 1 86 ? 9.585 3.632 -8.150 1.00 96.81 86 PHE A CA 1
ATOM 637 C C . PHE A 1 86 ? 10.902 2.954 -7.754 1.00 96.81 86 PHE A C 1
ATOM 639 O O . PHE A 1 86 ? 11.486 3.291 -6.724 1.00 96.81 86 PHE A O 1
ATOM 646 N N . VAL A 1 87 ? 11.416 2.043 -8.589 1.00 95.69 87 VAL A N 1
ATOM 647 C CA . VAL A 1 87 ? 12.644 1.278 -8.295 1.00 95.69 87 VAL A CA 1
ATOM 648 C C . VAL A 1 87 ? 13.868 2.194 -8.170 1.00 95.69 87 VAL A C 1
ATOM 650 O O . VAL A 1 87 ? 14.762 1.951 -7.349 1.00 95.69 87 VAL A O 1
ATOM 653 N N . THR A 1 88 ? 13.918 3.257 -8.974 1.00 93.94 88 THR A N 1
ATOM 654 C CA . THR A 1 88 ? 14.991 4.259 -8.927 1.00 93.94 88 THR A CA 1
ATOM 655 C C . THR A 1 88 ? 14.892 5.115 -7.666 1.00 93.94 88 THR A C 1
ATOM 657 O O . THR A 1 88 ? 15.878 5.278 -6.946 1.00 93.94 88 THR A O 1
ATOM 660 N N . THR A 1 89 ? 13.695 5.603 -7.348 1.00 95.50 89 THR A N 1
ATOM 661 C CA . THR A 1 89 ? 13.433 6.435 -6.168 1.00 95.50 89 THR A CA 1
ATOM 662 C C . THR A 1 89 ? 13.669 5.657 -4.876 1.00 95.50 89 THR A C 1
ATOM 664 O O . THR A 1 89 ? 14.299 6.179 -3.954 1.00 95.50 89 THR A O 1
ATOM 667 N N . GLN A 1 90 ? 13.262 4.386 -4.818 1.00 94.44 90 GLN A N 1
ATOM 668 C CA . GLN A 1 90 ? 13.485 3.522 -3.659 1.00 94.44 90 GLN A CA 1
ATOM 669 C C . GLN A 1 90 ? 14.982 3.351 -3.364 1.00 94.44 90 GLN A C 1
ATOM 671 O O . GLN A 1 90 ? 15.407 3.480 -2.215 1.00 94.44 90 GLN A O 1
ATOM 676 N N . ARG A 1 91 ? 15.810 3.195 -4.406 1.00 92.88 91 ARG A N 1
ATOM 677 C CA . ARG A 1 91 ? 17.272 3.172 -4.257 1.00 92.88 91 ARG A CA 1
ATOM 678 C C . ARG A 1 91 ? 17.805 4.474 -3.660 1.00 92.88 91 ARG A C 1
ATOM 680 O O . ARG A 1 91 ? 18.641 4.442 -2.757 1.00 92.88 91 ARG A O 1
ATOM 687 N N . SER A 1 92 ? 17.337 5.619 -4.153 1.00 94.88 92 SER A N 1
ATOM 688 C CA . SER A 1 92 ? 17.734 6.926 -3.621 1.00 94.88 92 SER A CA 1
ATOM 689 C C . SER A 1 92 ? 17.327 7.097 -2.156 1.00 94.88 92 SER A C 1
ATOM 691 O O . SER A 1 92 ? 18.090 7.669 -1.377 1.00 94.88 92 SER A O 1
ATOM 693 N N . ILE A 1 93 ? 16.173 6.555 -1.751 1.00 93.81 93 ILE A N 1
ATOM 694 C CA . ILE A 1 93 ? 15.736 6.541 -0.348 1.00 93.81 93 ILE A CA 1
ATOM 695 C C . ILE A 1 93 ? 16.685 5.709 0.508 1.00 93.81 93 ILE A C 1
ATOM 697 O O . ILE A 1 93 ? 17.051 6.144 1.599 1.00 93.81 93 ILE A O 1
ATOM 701 N N . ASP A 1 94 ? 17.108 4.537 0.041 1.00 92.12 94 ASP A N 1
ATOM 702 C CA . ASP A 1 94 ? 18.007 3.680 0.815 1.00 92.12 94 ASP A CA 1
ATOM 703 C C . ASP A 1 94 ? 19.405 4.293 0.965 1.00 92.12 94 ASP A C 1
ATOM 705 O O . ASP A 1 94 ? 19.984 4.237 2.054 1.00 92.12 94 ASP A O 1
ATOM 709 N N . ILE A 1 95 ? 19.895 4.989 -0.065 1.00 94.62 95 ILE A N 1
ATOM 710 C CA . ILE A 1 95 ? 21.113 5.809 0.022 1.00 94.62 95 ILE A CA 1
ATOM 711 C C . ILE A 1 95 ? 20.929 6.925 1.060 1.00 94.62 95 ILE A C 1
ATOM 713 O O . ILE A 1 95 ? 21.740 7.050 1.977 1.00 94.62 95 ILE A O 1
ATOM 717 N N . ALA A 1 96 ? 19.838 7.694 0.979 1.00 94.19 96 ALA A N 1
ATOM 718 C CA . ALA A 1 96 ? 19.565 8.779 1.921 1.00 94.19 96 ALA A CA 1
ATOM 719 C C . ALA A 1 96 ? 19.424 8.273 3.371 1.00 94.19 96 ALA A C 1
ATOM 721 O O . ALA A 1 96 ? 19.915 8.908 4.307 1.00 94.19 96 ALA A O 1
ATOM 722 N N . ARG A 1 97 ? 18.821 7.094 3.574 1.00 93.56 97 ARG A N 1
ATOM 723 C CA . ARG A 1 97 ? 18.737 6.421 4.881 1.00 93.56 97 ARG A CA 1
ATOM 724 C C . ARG A 1 97 ? 20.111 6.016 5.404 1.00 93.56 97 ARG A C 1
ATOM 726 O O . ARG A 1 97 ? 20.368 6.190 6.596 1.00 93.56 97 ARG A O 1
ATOM 733 N N . ALA A 1 98 ? 20.984 5.481 4.552 1.00 95.38 98 ALA A N 1
ATOM 734 C CA . ALA A 1 98 ? 22.354 5.150 4.934 1.00 95.38 98 ALA A CA 1
ATOM 735 C C . ALA A 1 98 ? 23.122 6.408 5.375 1.00 95.38 98 ALA A C 1
ATOM 737 O O . ALA A 1 98 ? 23.708 6.416 6.459 1.00 95.38 98 ALA A O 1
ATOM 738 N N . THR A 1 99 ? 23.011 7.503 4.617 1.00 95.88 99 THR A N 1
ATOM 739 C CA . THR A 1 99 ? 23.584 8.808 4.982 1.00 95.88 99 THR A CA 1
ATOM 740 C C . THR A 1 99 ? 23.028 9.331 6.310 1.00 95.88 99 THR A C 1
ATOM 742 O O . THR A 1 99 ? 23.790 9.761 7.174 1.00 95.88 99 THR A O 1
ATOM 745 N N . ALA A 1 100 ? 21.712 9.252 6.528 1.00 93.62 100 ALA A N 1
ATOM 746 C CA . ALA A 1 100 ? 21.089 9.678 7.780 1.00 93.62 100 ALA A CA 1
ATOM 747 C C . ALA A 1 100 ? 21.588 8.864 8.988 1.00 93.62 100 ALA A C 1
ATOM 749 O O . ALA A 1 100 ? 21.846 9.428 10.055 1.00 93.62 100 ALA A O 1
ATOM 750 N N . ARG A 1 101 ? 21.766 7.544 8.830 1.00 95.00 101 ARG A N 1
ATOM 751 C CA . ARG A 1 101 ? 22.341 6.675 9.874 1.00 95.00 101 ARG A CA 1
ATOM 752 C C . ARG A 1 101 ? 23.771 7.086 10.209 1.00 95.00 101 ARG A C 1
ATOM 754 O O . ARG A 1 101 ? 24.094 7.234 11.384 1.00 95.00 101 ARG A O 1
ATOM 761 N N . GLU A 1 102 ? 24.600 7.327 9.200 1.00 95.44 102 GLU A N 1
ATOM 762 C CA . GLU A 1 102 ? 25.980 7.779 9.389 1.00 95.44 102 GLU A CA 1
ATOM 763 C C . GLU A 1 102 ? 26.051 9.136 10.109 1.00 95.44 102 GLU A C 1
ATOM 765 O O . GLU A 1 102 ? 26.826 9.303 11.052 1.00 95.44 102 GLU A O 1
ATOM 770 N N . GLN A 1 103 ? 25.202 10.094 9.728 1.00 94.94 103 GLN A N 1
ATOM 771 C CA . GLN A 1 103 ? 25.108 11.391 10.402 1.00 94.94 103 GLN A CA 1
ATOM 772 C C . GLN A 1 103 ? 24.692 11.247 11.864 1.00 94.94 103 GLN A C 1
ATOM 774 O O . GLN A 1 103 ? 25.312 11.859 12.732 1.00 94.94 103 GLN A O 1
ATOM 779 N N . LYS A 1 104 ? 23.691 10.407 12.153 1.00 92.62 104 LYS A N 1
ATOM 780 C CA . LYS A 1 104 ? 23.252 10.143 13.527 1.00 92.62 104 LYS A CA 1
ATOM 781 C C . LYS A 1 104 ? 24.379 9.536 14.365 1.00 92.62 104 LYS A C 1
ATOM 783 O O . LYS A 1 104 ? 24.568 9.964 15.497 1.00 92.62 104 LYS A O 1
ATOM 788 N N . LEU A 1 105 ? 25.153 8.608 13.800 1.00 94.00 105 LEU A N 1
ATOM 789 C CA . LEU A 1 105 ? 26.312 8.010 14.472 1.00 94.00 105 LEU A CA 1
ATOM 790 C C . LEU A 1 105 ? 27.431 9.029 14.732 1.00 94.00 105 LEU A C 1
ATOM 792 O O . LEU A 1 105 ? 28.024 9.018 15.805 1.00 94.00 105 LEU A O 1
ATOM 796 N N . ARG A 1 106 ? 27.724 9.916 13.774 1.00 94.50 106 ARG A N 1
ATOM 797 C CA . ARG A 1 106 ? 28.843 10.872 13.876 1.00 94.50 106 ARG A CA 1
ATOM 798 C C . ARG A 1 106 ? 28.516 12.146 14.652 1.00 94.50 106 ARG A C 1
ATOM 800 O O . ARG A 1 106 ? 29.398 12.714 15.283 1.00 94.50 106 ARG A O 1
ATOM 807 N N . ARG A 1 107 ? 27.286 12.645 14.536 1.00 91.88 107 ARG A N 1
ATOM 808 C CA . ARG A 1 107 ? 26.873 13.984 14.996 1.00 91.88 107 ARG A CA 1
ATOM 809 C C . ARG A 1 107 ? 25.733 13.948 16.014 1.00 91.88 107 ARG A C 1
ATOM 811 O O . ARG A 1 107 ? 25.285 15.001 16.448 1.00 91.88 107 ARG A O 1
ATOM 818 N N . GLY A 1 108 ? 25.197 12.770 16.336 1.00 93.12 108 GLY A N 1
ATOM 819 C CA . GLY A 1 108 ? 24.015 12.614 17.192 1.00 93.12 108 GLY A CA 1
ATOM 820 C C . GLY A 1 108 ? 22.688 13.016 16.532 1.00 93.12 108 GLY A C 1
ATOM 821 O O . GLY A 1 108 ? 21.626 12.734 17.081 1.00 93.12 108 GLY A O 1
ATOM 822 N N . ALA A 1 109 ? 22.714 13.627 15.342 1.00 92.56 109 ALA A N 1
ATOM 823 C CA . ALA A 1 109 ? 21.527 14.122 14.651 1.00 92.56 109 ALA A CA 1
ATOM 824 C C . ALA A 1 109 ? 21.641 14.012 13.121 1.00 92.56 109 ALA A C 1
ATOM 826 O O . ALA A 1 109 ? 22.724 14.109 12.546 1.00 92.56 109 ALA A O 1
ATOM 827 N N . VAL A 1 110 ? 20.488 13.844 12.465 1.00 92.75 110 VAL A N 1
ATOM 828 C CA . VAL A 1 110 ? 20.331 13.910 10.999 1.00 92.75 110 VAL A CA 1
ATOM 829 C C . VAL A 1 110 ? 20.181 15.369 10.574 1.00 92.75 110 VAL A C 1
ATOM 831 O O . VAL A 1 110 ? 19.399 16.087 11.211 1.00 92.75 110 VAL A O 1
ATOM 834 N N . THR A 1 111 ? 20.876 15.793 9.514 1.00 91.94 111 THR A N 1
ATOM 835 C CA . THR A 1 111 ? 20.838 17.191 9.049 1.00 91.94 111 THR A CA 1
ATOM 836 C C . THR A 1 111 ? 19.485 17.562 8.427 1.00 91.94 111 THR A C 1
ATOM 838 O O . THR A 1 111 ? 18.800 16.679 7.895 1.00 91.94 111 THR A O 1
ATOM 841 N N . PRO A 1 112 ? 19.081 18.848 8.463 1.00 91.75 112 PRO A N 1
ATOM 842 C CA . PRO A 1 112 ? 17.858 19.315 7.808 1.00 91.75 112 PRO A CA 1
ATOM 843 C C . PRO A 1 112 ? 17.790 18.955 6.318 1.00 91.75 112 PRO A C 1
ATOM 845 O O . PRO A 1 112 ? 16.757 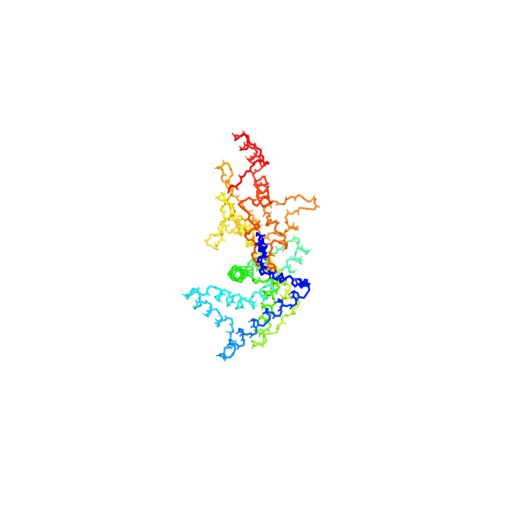18.483 5.854 1.00 91.75 112 PRO A O 1
ATOM 848 N N . GLU A 1 113 ? 18.898 19.069 5.585 1.00 93.19 113 GLU A N 1
ATOM 849 C CA . GLU A 1 113 ? 18.969 18.782 4.142 1.00 93.19 113 GLU A CA 1
ATOM 850 C C . GLU A 1 113 ? 18.711 17.301 3.854 1.00 93.19 113 GLU A C 1
ATOM 852 O O . GLU A 1 113 ? 18.011 16.943 2.907 1.00 93.19 113 GLU A O 1
ATOM 857 N N . THR A 1 114 ? 19.237 16.418 4.705 1.00 91.75 114 THR A N 1
ATOM 858 C CA . THR A 1 114 ? 19.027 14.971 4.576 1.00 91.75 114 THR A CA 1
ATOM 859 C C . THR A 1 114 ? 17.575 14.609 4.880 1.00 91.75 114 THR A C 1
ATOM 861 O O . THR A 1 114 ? 16.991 13.771 4.191 1.00 91.75 114 THR A O 1
ATOM 864 N N . ARG A 1 115 ? 16.954 15.268 5.870 1.00 88.50 115 ARG A N 1
ATOM 865 C CA . ARG A 1 115 ? 15.514 15.115 6.146 1.00 88.50 115 ARG A CA 1
ATOM 866 C C . ARG A 1 115 ? 14.671 15.580 4.962 1.00 88.50 115 ARG A C 1
ATOM 868 O O . ARG A 1 115 ? 13.787 14.835 4.549 1.00 88.50 115 ARG A O 1
ATOM 875 N N . GLN A 1 116 ? 14.982 16.745 4.393 1.00 87.94 116 GLN A N 1
ATOM 876 C CA . GLN A 1 116 ? 14.268 17.278 3.234 1.00 87.94 116 GLN A CA 1
ATOM 877 C C . GLN A 1 116 ? 14.416 16.361 2.014 1.00 87.94 116 GLN A C 1
ATOM 879 O O . GLN A 1 116 ? 13.418 15.990 1.412 1.00 87.94 116 GLN A O 1
ATOM 884 N N . THR A 1 117 ? 15.625 15.872 1.733 1.00 92.12 117 THR A N 1
ATOM 885 C CA . THR A 1 117 ? 15.865 14.912 0.642 1.00 92.12 117 THR A CA 1
ATOM 886 C C . THR A 1 117 ? 15.020 13.648 0.805 1.00 92.12 117 THR A C 1
ATOM 888 O O . THR A 1 117 ? 14.389 13.186 -0.142 1.00 92.12 117 THR A O 1
ATOM 891 N N .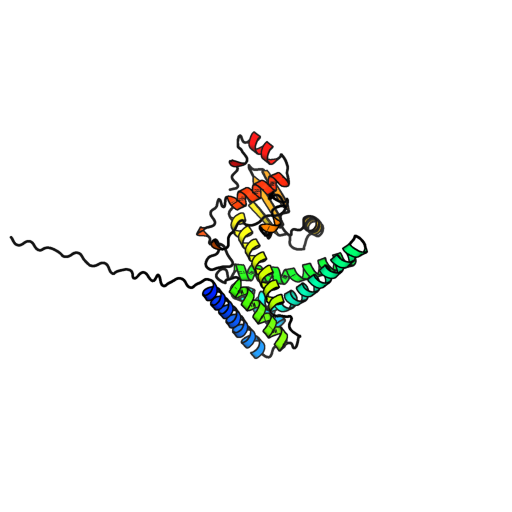 MET A 1 118 ? 14.970 13.078 2.015 1.00 87.88 118 MET A N 1
ATOM 892 C CA . MET A 1 118 ? 14.125 11.910 2.279 1.00 87.88 118 MET A CA 1
ATOM 893 C C . MET A 1 118 ? 12.636 12.219 2.097 1.00 87.88 118 MET A C 1
ATOM 895 O O . MET A 1 118 ? 11.905 11.356 1.615 1.00 87.88 118 MET A O 1
ATOM 899 N N . ARG A 1 119 ? 12.184 13.420 2.473 1.00 85.88 119 ARG A N 1
ATOM 900 C CA . ARG A 1 119 ? 10.800 13.866 2.279 1.00 85.88 119 ARG A CA 1
ATOM 901 C C . ARG A 1 119 ? 10.459 13.990 0.794 1.00 85.88 119 ARG A C 1
ATOM 903 O O . ARG A 1 119 ? 9.464 13.418 0.359 1.00 85.88 119 ARG A O 1
ATOM 910 N N . ASP A 1 120 ? 11.309 14.643 0.010 1.00 86.88 120 ASP A N 1
ATOM 911 C CA . ASP A 1 120 ? 11.096 14.823 -1.431 1.00 86.88 120 ASP A CA 1
ATOM 912 C C . ASP A 1 120 ? 11.064 13.478 -2.163 1.00 86.88 120 ASP A C 1
ATOM 914 O O . ASP A 1 120 ? 10.211 13.240 -3.016 1.00 86.88 120 ASP A O 1
ATOM 918 N N . LEU A 1 121 ? 11.956 12.557 -1.789 1.00 91.56 121 LEU A N 1
ATOM 919 C CA . LEU A 1 121 ? 11.969 11.208 -2.346 1.00 91.56 121 LEU A CA 1
ATOM 920 C C . LEU A 1 121 ? 10.721 10.402 -1.966 1.00 91.56 121 LEU A C 1
ATOM 922 O O . LEU A 1 121 ? 10.214 9.658 -2.797 1.00 91.56 121 LEU A O 1
ATOM 926 N N . ARG A 1 122 ? 10.195 10.552 -0.743 1.00 86.06 122 ARG A N 1
ATOM 927 C CA . ARG A 1 122 ? 8.915 9.931 -0.362 1.00 86.06 122 ARG A CA 1
ATOM 928 C C . ARG A 1 122 ? 7.761 10.477 -1.194 1.00 86.06 122 ARG A C 1
ATOM 930 O O . ARG A 1 122 ? 6.954 9.682 -1.662 1.00 86.06 122 ARG A O 1
ATOM 937 N N . ASN A 1 123 ? 7.728 11.790 -1.436 1.00 84.50 123 ASN A N 1
ATOM 938 C CA . ASN A 1 123 ? 6.687 12.404 -2.261 1.00 84.50 123 ASN A CA 1
ATOM 939 C C . ASN A 1 123 ? 6.661 11.814 -3.685 1.00 84.50 123 ASN A C 1
ATOM 941 O O . ASN A 1 123 ? 5.592 11.611 -4.254 1.00 84.50 123 ASN A O 1
ATOM 945 N N . LYS A 1 124 ? 7.829 11.463 -4.236 1.00 89.88 124 LYS A N 1
ATOM 946 C CA . LYS A 1 124 ? 7.947 10.810 -5.552 1.00 89.88 124 LYS A CA 1
ATOM 947 C C . LYS A 1 124 ? 7.408 9.378 -5.599 1.00 89.88 124 LYS A C 1
ATOM 949 O O . LYS A 1 124 ? 7.165 8.864 -6.683 1.00 89.88 124 LYS A O 1
ATOM 954 N N . LEU A 1 125 ? 7.202 8.718 -4.457 1.00 90.31 125 LEU A N 1
ATOM 955 C CA . LEU A 1 125 ? 6.607 7.378 -4.429 1.00 90.31 125 LEU A CA 1
ATOM 956 C C . LEU A 1 125 ? 5.075 7.398 -4.505 1.00 90.31 125 LEU A C 1
ATOM 958 O O . LEU A 1 125 ? 4.478 6.362 -4.799 1.00 90.31 125 LEU A O 1
ATOM 962 N N . PHE A 1 126 ? 4.427 8.539 -4.244 1.00 87.56 126 PHE A N 1
ATOM 963 C CA . PHE A 1 126 ? 2.965 8.607 -4.184 1.00 87.56 126 PHE A CA 1
ATOM 964 C C . PHE A 1 126 ? 2.260 8.176 -5.476 1.00 87.56 126 PHE A C 1
ATOM 966 O O . PHE A 1 126 ? 1.334 7.371 -5.360 1.00 87.56 126 PHE A O 1
ATOM 973 N N . PRO A 1 127 ? 2.691 8.599 -6.684 1.00 90.31 127 PRO A N 1
ATOM 974 C CA . PRO A 1 127 ? 2.033 8.171 -7.918 1.00 90.31 127 PRO A CA 1
ATOM 975 C C . PRO A 1 127 ? 2.038 6.649 -8.085 1.00 90.31 127 PRO A C 1
ATOM 977 O O . PRO A 1 127 ? 1.009 6.049 -8.390 1.00 90.31 127 PRO A O 1
ATOM 980 N N . PHE A 1 128 ? 3.179 6.002 -7.822 1.00 96.06 128 PHE A N 1
ATOM 981 C CA . PHE A 1 128 ? 3.280 4.546 -7.898 1.00 96.06 128 PHE A CA 1
ATOM 982 C C . PHE A 1 128 ? 2.416 3.856 -6.839 1.00 96.06 128 PHE A C 1
ATOM 984 O O . PHE A 1 128 ? 1.743 2.879 -7.152 1.00 96.06 128 PHE A O 1
ATOM 991 N N . ASN A 1 129 ? 2.411 4.355 -5.599 1.00 93.00 129 ASN A N 1
ATOM 992 C CA . ASN A 1 129 ? 1.606 3.773 -4.523 1.00 93.00 129 ASN A CA 1
ATOM 993 C C . ASN A 1 129 ? 0.108 3.832 -4.850 1.00 93.00 129 ASN A C 1
ATOM 995 O O . ASN A 1 129 ? -0.582 2.827 -4.693 1.00 93.00 129 ASN A O 1
ATOM 999 N N . ALA A 1 130 ? -0.372 4.973 -5.357 1.00 90.81 130 ALA A N 1
ATOM 1000 C CA . ALA A 1 130 ? -1.753 5.135 -5.800 1.00 90.81 130 ALA A CA 1
ATOM 1001 C C . ALA A 1 130 ? -2.091 4.165 -6.945 1.00 90.81 130 ALA A C 1
ATOM 1003 O O . ALA A 1 130 ? -3.040 3.392 -6.834 1.00 90.81 130 ALA A O 1
ATOM 1004 N N . ALA A 1 131 ? -1.255 4.112 -7.989 1.00 95.94 131 ALA A N 1
ATOM 1005 C CA . ALA A 1 131 ? -1.462 3.208 -9.120 1.00 95.94 131 ALA A CA 1
ATOM 1006 C C . ALA A 1 131 ? -1.415 1.723 -8.716 1.00 95.94 131 ALA A C 1
ATOM 1008 O O . ALA A 1 131 ? -2.181 0.911 -9.235 1.00 95.94 131 ALA A O 1
ATOM 1009 N N . LEU A 1 132 ? -0.532 1.347 -7.784 1.00 96.94 132 LEU A N 1
ATOM 1010 C CA . LEU A 1 132 ? -0.461 -0.017 -7.265 1.00 96.94 132 LEU A CA 1
ATOM 1011 C C . LEU A 1 132 ? -1.721 -0.367 -6.480 1.00 96.94 132 LEU A C 1
ATOM 1013 O O . LEU A 1 132 ? -2.282 -1.437 -6.704 1.00 96.94 132 LEU A O 1
ATOM 1017 N N . LYS A 1 133 ? -2.176 0.519 -5.593 1.00 93.75 133 LYS A N 1
ATOM 1018 C CA . LYS A 1 133 ? -3.413 0.324 -4.836 1.00 93.75 133 LYS A CA 1
ATOM 1019 C C . LYS A 1 133 ? -4.607 0.146 -5.773 1.00 93.75 133 LYS A C 1
ATOM 1021 O O . LYS A 1 133 ? -5.294 -0.864 -5.665 1.00 93.75 133 LYS A O 1
ATOM 1026 N N . GLU A 1 134 ? -4.795 1.042 -6.742 1.00 94.69 134 GLU A N 1
ATOM 1027 C CA . GLU A 1 134 ? -5.850 0.921 -7.760 1.00 94.69 134 GLU A CA 1
ATOM 1028 C C . GLU A 1 134 ? -5.742 -0.384 -8.555 1.00 94.69 134 GLU A C 1
ATOM 1030 O O . GLU A 1 134 ? -6.745 -1.046 -8.824 1.00 94.69 134 GLU A O 1
ATOM 1035 N N . TYR A 1 135 ? -4.527 -0.790 -8.933 1.00 96.56 135 TYR A N 1
ATOM 1036 C CA . TYR A 1 135 ? -4.321 -2.043 -9.648 1.00 96.56 135 TYR A CA 1
ATOM 1037 C C . TYR A 1 135 ? -4.760 -3.248 -8.817 1.00 96.56 135 TYR A C 1
ATOM 1039 O O . TYR A 1 135 ? -5.508 -4.086 -9.329 1.00 96.56 135 TYR A O 1
ATOM 1047 N N . LEU A 1 136 ? -4.319 -3.329 -7.559 1.00 94.88 136 LEU A N 1
ATOM 1048 C CA . LEU A 1 136 ? -4.711 -4.385 -6.623 1.00 94.88 136 LEU A CA 1
ATOM 1049 C C . LEU A 1 136 ? -6.228 -4.386 -6.389 1.00 94.88 136 LEU A C 1
ATOM 1051 O O . LEU A 1 136 ? -6.830 -5.456 -6.299 1.00 94.88 136 LEU A O 1
ATOM 1055 N N . ASP A 1 137 ? -6.842 -3.205 -6.350 1.00 92.38 137 ASP A N 1
ATOM 1056 C CA . ASP A 1 137 ? -8.267 -3.044 -6.094 1.00 92.38 137 ASP A CA 1
ATOM 1057 C C . ASP A 1 137 ? -9.134 -3.495 -7.281 1.00 92.38 137 ASP A C 1
ATOM 1059 O O . ASP A 1 137 ? -10.024 -4.340 -7.143 1.00 92.38 137 ASP A O 1
ATOM 1063 N N . PHE A 1 138 ? -8.820 -3.020 -8.490 1.00 92.38 138 PHE A N 1
ATOM 1064 C CA . PHE A 1 138 ? -9.540 -3.402 -9.706 1.00 92.38 138 PHE A CA 1
ATOM 1065 C C . PHE A 1 138 ? -9.241 -4.838 -10.156 1.00 92.38 138 PHE A C 1
ATOM 1067 O O . PHE A 1 138 ? -10.071 -5.447 -10.840 1.00 92.38 138 PHE A O 1
ATOM 1074 N N . ASN A 1 139 ? -8.084 -5.394 -9.786 1.00 91.06 139 ASN A N 1
ATOM 1075 C CA . ASN A 1 139 ? -7.641 -6.741 -10.154 1.00 91.06 139 ASN A CA 1
ATOM 1076 C C . ASN A 1 139 ? -7.560 -7.671 -8.931 1.00 91.06 139 ASN A C 1
ATOM 1078 O O . ASN A 1 139 ? -6.608 -8.442 -8.812 1.00 91.06 139 ASN A O 1
ATOM 1082 N N . ALA A 1 140 ? -8.577 -7.617 -8.065 1.00 85.56 140 ALA A N 1
ATOM 1083 C CA . ALA A 1 140 ? -8.660 -8.318 -6.781 1.00 85.56 140 ALA A CA 1
ATOM 1084 C C . ALA A 1 140 ? -8.257 -9.807 -6.808 1.00 85.56 140 ALA A C 1
ATOM 1086 O O . ALA A 1 140 ? -7.613 -10.278 -5.870 1.00 85.56 140 ALA A O 1
ATOM 1087 N N . ASP A 1 141 ? -8.573 -10.521 -7.892 1.00 86.00 141 ASP A N 1
ATOM 1088 C CA . ASP A 1 141 ? -8.276 -11.953 -8.067 1.00 86.00 141 ASP A CA 1
ATOM 1089 C C . ASP A 1 141 ? -6.791 -12.244 -8.355 1.00 86.00 141 ASP A C 1
ATOM 1091 O O . ASP A 1 141 ? -6.361 -13.395 -8.367 1.00 86.00 141 ASP A O 1
ATOM 1095 N N . THR A 1 142 ? -5.989 -11.210 -8.621 1.00 88.00 142 THR A N 1
ATOM 1096 C CA . THR A 1 142 ? -4.554 -11.352 -8.888 1.00 88.00 142 THR A CA 1
ATOM 1097 C C . THR A 1 142 ? -3.812 -11.558 -7.577 1.00 88.00 142 THR A C 1
ATOM 1099 O O . THR A 1 142 ? -3.945 -10.754 -6.647 1.00 88.00 142 THR A O 1
ATOM 1102 N N . SER A 1 143 ? -2.978 -12.597 -7.516 1.00 90.25 143 SER A N 1
ATOM 1103 C CA . SER A 1 143 ? -2.155 -12.844 -6.336 1.00 90.25 143 SER A CA 1
ATOM 1104 C C . SER A 1 143 ? -1.016 -11.830 -6.205 1.00 90.25 143 SER A C 1
ATOM 1106 O O . SER A 1 143 ? -0.507 -11.288 -7.195 1.00 90.25 143 SER A O 1
ATOM 1108 N N . LEU A 1 144 ? -0.537 -11.605 -4.979 1.00 91.25 144 LEU A N 1
ATOM 1109 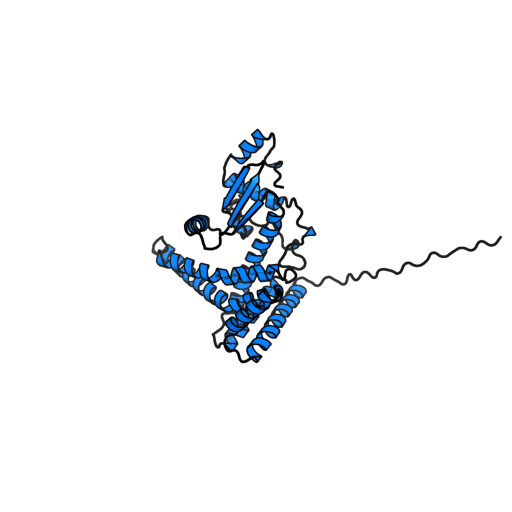C CA . LEU A 1 144 ? 0.646 -10.760 -4.766 1.00 91.25 144 LEU A CA 1
ATOM 1110 C C . LEU A 1 144 ? 1.903 -11.315 -5.442 1.00 91.25 144 LEU A C 1
ATOM 1112 O O . LEU A 1 144 ? 2.751 -10.536 -5.883 1.00 91.25 144 LEU A O 1
ATOM 1116 N N . THR A 1 145 ? 2.027 -12.639 -5.552 1.00 92.00 145 THR A N 1
ATOM 1117 C CA . THR A 1 145 ? 3.132 -13.291 -6.267 1.00 92.00 145 THR A CA 1
ATOM 1118 C C . THR A 1 145 ? 3.097 -12.923 -7.743 1.00 92.00 145 THR A C 1
ATOM 1120 O O . THR A 1 145 ? 4.113 -12.499 -8.299 1.00 92.00 145 THR A O 1
ATOM 1123 N N . GLN A 1 146 ? 1.921 -13.033 -8.366 1.00 94.44 146 GLN A N 1
ATOM 1124 C CA . GLN A 1 146 ? 1.711 -12.683 -9.765 1.00 94.44 146 GLN A CA 1
ATOM 1125 C C . GLN A 1 146 ? 1.983 -11.195 -10.008 1.00 94.44 146 GLN A C 1
ATOM 1127 O O . GLN A 1 146 ? 2.732 -10.855 -10.926 1.00 94.44 146 GLN A O 1
ATOM 1132 N N . THR A 1 147 ? 1.436 -10.312 -9.168 1.00 95.56 147 THR A N 1
ATOM 1133 C CA . THR A 1 147 ? 1.666 -8.861 -9.254 1.00 95.56 147 THR A CA 1
ATOM 1134 C C . THR A 1 147 ? 3.148 -8.525 -9.127 1.00 95.56 147 THR A C 1
ATOM 1136 O O . THR A 1 147 ? 3.704 -7.838 -9.979 1.00 95.56 147 THR A O 1
ATOM 1139 N N . THR A 1 148 ? 3.824 -9.066 -8.112 1.00 96.19 148 THR A N 1
ATOM 1140 C CA . THR A 1 148 ? 5.257 -8.822 -7.892 1.00 96.19 148 THR A CA 1
ATOM 1141 C C . THR A 1 148 ? 6.089 -9.290 -9.087 1.00 96.19 148 THR A C 1
ATOM 1143 O O . THR A 1 148 ? 6.975 -8.570 -9.549 1.00 96.19 148 THR A O 1
ATOM 1146 N N . ALA A 1 149 ? 5.797 -10.482 -9.616 1.00 96.56 149 ALA A N 1
ATOM 1147 C CA . ALA A 1 149 ? 6.497 -11.041 -10.767 1.00 96.56 149 ALA A CA 1
ATOM 1148 C C . ALA A 1 149 ? 6.286 -10.204 -12.035 1.00 96.56 149 ALA A C 1
ATOM 1150 O O . ALA A 1 149 ? 7.243 -9.972 -12.774 1.00 96.56 149 ALA A O 1
ATOM 1151 N N . MET A 1 150 ? 5.060 -9.722 -12.255 1.00 97.81 150 MET A N 1
ATOM 1152 C CA . MET A 1 150 ? 4.718 -8.823 -13.354 1.00 97.81 150 MET A CA 1
ATOM 1153 C C . MET A 1 150 ? 5.519 -7.522 -13.271 1.00 97.81 150 MET A C 1
ATOM 1155 O O . MET A 1 150 ? 6.214 -7.184 -14.223 1.00 97.81 150 MET A O 1
ATOM 1159 N N . LEU A 1 151 ? 5.495 -6.827 -12.130 1.00 98.19 151 LEU A N 1
ATOM 1160 C CA . LEU A 1 151 ? 6.203 -5.552 -11.960 1.00 98.19 151 LEU A CA 1
ATOM 1161 C C . LEU A 1 151 ? 7.725 -5.722 -12.087 1.00 98.19 151 LEU A C 1
ATOM 1163 O O . LEU A 1 151 ? 8.381 -4.968 -12.806 1.00 98.19 151 LEU A O 1
ATOM 1167 N N . ALA A 1 152 ? 8.299 -6.759 -11.468 1.00 97.50 152 ALA A N 1
ATOM 1168 C CA . ALA A 1 152 ? 9.733 -7.035 -11.565 1.00 97.50 152 ALA A CA 1
ATOM 1169 C C . ALA A 1 152 ? 10.152 -7.378 -13.004 1.00 97.50 152 ALA A C 1
ATOM 1171 O O . ALA A 1 152 ? 11.220 -6.959 -13.468 1.00 97.50 152 ALA A O 1
ATOM 1172 N N . ARG A 1 153 ? 9.310 -8.125 -13.733 1.00 97.38 153 ARG A N 1
ATOM 1173 C CA . ARG A 1 153 ? 9.536 -8.425 -15.149 1.00 97.38 153 ARG A CA 1
ATOM 1174 C C . ARG A 1 153 ? 9.450 -7.162 -15.996 1.00 97.38 153 ARG A C 1
ATOM 1176 O O . ARG A 1 153 ? 10.349 -6.952 -16.810 1.00 97.38 153 ARG A O 1
ATOM 1183 N N . SER A 1 154 ? 8.446 -6.322 -15.763 1.00 97.56 154 SER A N 1
ATOM 1184 C CA . SER A 1 154 ? 8.276 -5.056 -16.468 1.00 97.56 154 SER A CA 1
ATOM 1185 C C . SER A 1 154 ? 9.484 -4.145 -16.302 1.00 97.56 154 SER A C 1
ATOM 1187 O O . SER A 1 154 ? 10.077 -3.747 -17.302 1.00 97.56 154 SER A O 1
ATOM 1189 N N . TYR A 1 155 ? 9.931 -3.920 -15.062 1.00 97.31 155 TYR A N 1
ATOM 1190 C CA . TYR A 1 155 ? 11.139 -3.141 -14.779 1.00 97.31 155 TYR A CA 1
ATOM 1191 C C . TYR A 1 155 ? 12.349 -3.649 -15.565 1.00 97.31 155 TYR A C 1
ATOM 1193 O O . TYR A 1 155 ? 13.067 -2.868 -16.192 1.00 97.31 155 TYR A O 1
ATOM 1201 N N . ARG A 1 156 ? 12.577 -4.970 -15.554 1.00 95.75 156 ARG A N 1
ATOM 1202 C CA . ARG A 1 156 ? 13.712 -5.578 -16.252 1.00 95.75 156 ARG A CA 1
ATOM 1203 C C . ARG A 1 156 ? 13.634 -5.351 -17.759 1.00 95.75 156 ARG A C 1
ATOM 1205 O O . ARG A 1 156 ? 14.648 -4.997 -18.352 1.00 95.75 156 ARG A O 1
ATOM 1212 N N . VAL A 1 157 ? 12.477 -5.595 -18.372 1.00 95.25 157 VAL A N 1
ATOM 1213 C CA . VAL A 1 157 ? 12.293 -5.434 -19.822 1.00 95.25 157 VAL A CA 1
ATOM 1214 C C . VAL A 1 157 ? 12.461 -3.970 -20.217 1.00 95.25 157 VAL A C 1
ATOM 1216 O O . VAL A 1 157 ? 13.204 -3.695 -21.157 1.00 95.25 157 VAL A O 1
ATOM 1219 N N . MET A 1 158 ? 11.849 -3.048 -19.471 1.00 96.00 158 MET A N 1
ATOM 1220 C CA . MET A 1 158 ? 11.941 -1.615 -19.751 1.00 96.00 158 MET A CA 1
ATOM 1221 C C . MET A 1 158 ? 13.374 -1.103 -19.611 1.00 96.00 158 MET A C 1
ATOM 1223 O O . MET A 1 158 ? 13.921 -0.564 -20.567 1.00 96.00 158 MET A O 1
ATOM 1227 N N . SER A 1 159 ? 14.048 -1.418 -18.498 1.00 93.62 159 SER A N 1
ATOM 1228 C CA . SER A 1 159 ? 15.459 -1.049 -18.289 1.00 93.62 159 SER A CA 1
ATOM 1229 C C . SER A 1 159 ? 16.360 -1.555 -19.421 1.00 93.62 159 SER A C 1
ATOM 1231 O O . SER A 1 159 ? 17.212 -0.827 -19.919 1.00 93.62 159 SER A O 1
ATOM 1233 N N . GLN A 1 160 ? 16.160 -2.802 -19.865 1.00 92.25 160 GLN A N 1
ATOM 1234 C CA . GLN A 1 160 ? 16.948 -3.387 -20.952 1.00 92.25 160 GLN A CA 1
ATOM 1235 C C . GLN A 1 160 ? 16.705 -2.693 -22.296 1.00 92.25 160 GLN A C 1
ATOM 1237 O O . GLN A 1 160 ? 17.654 -2.470 -23.046 1.00 92.25 160 GLN A O 1
ATOM 1242 N N . LYS A 1 161 ? 15.448 -2.376 -22.618 1.00 91.62 161 LYS A N 1
ATOM 1243 C CA . LYS A 1 161 ? 15.072 -1.728 -23.881 1.00 91.62 161 LYS A CA 1
ATOM 1244 C C . LYS A 1 161 ? 15.500 -0.264 -23.934 1.00 91.62 161 LYS A C 1
ATOM 1246 O O . LYS A 1 161 ? 15.906 0.199 -24.994 1.00 91.62 161 LYS A O 1
ATOM 1251 N N . GLU A 1 162 ? 15.494 0.406 -22.790 1.00 90.12 162 GLU A N 1
ATOM 1252 C CA . GLU A 1 162 ? 15.901 1.805 -22.618 1.00 90.12 162 GLU A CA 1
ATOM 1253 C C . GLU A 1 162 ? 17.404 1.956 -22.322 1.00 90.12 162 GLU A C 1
ATOM 1255 O O . GLU A 1 162 ? 17.883 3.055 -22.065 1.00 90.12 162 GLU A O 1
ATOM 1260 N N . GLN A 1 163 ? 18.173 0.860 -22.388 1.00 87.50 163 GLN A N 1
ATOM 1261 C CA . GLN A 1 163 ? 19.632 0.836 -22.198 1.00 87.50 163 GLN A CA 1
ATOM 1262 C C . GLN A 1 163 ? 20.097 1.356 -20.824 1.00 87.50 163 GLN A C 1
ATOM 1264 O O . GLN A 1 163 ? 21.221 1.834 -20.665 1.00 87.50 163 GLN A O 1
ATOM 1269 N N . VAL A 1 164 ? 19.254 1.203 -19.803 1.00 88.19 164 VAL A N 1
ATOM 1270 C CA . VAL A 1 164 ? 19.574 1.503 -18.405 1.00 88.19 164 VAL A CA 1
ATOM 1271 C C . VAL A 1 164 ? 20.059 0.227 -17.723 1.00 88.19 164 VAL A C 1
ATOM 1273 O O . VAL A 1 164 ? 19.419 -0.821 -17.806 1.00 88.19 164 VAL A O 1
ATOM 1276 N N . GLN A 1 165 ? 21.186 0.301 -17.008 1.00 86.31 165 GLN A N 1
ATOM 1277 C CA . GLN A 1 165 ? 21.705 -0.840 -16.252 1.00 86.31 165 GLN A CA 1
ATOM 1278 C C . GLN A 1 165 ? 20.684 -1.273 -15.179 1.00 86.31 165 GLN A C 1
ATOM 1280 O O . GLN A 1 165 ? 20.448 -0.516 -14.230 1.00 86.31 165 GLN A O 1
ATOM 1285 N N . PRO A 1 166 ? 20.098 -2.484 -15.270 1.00 84.38 166 PRO A N 1
ATOM 1286 C CA . PRO A 1 166 ? 19.092 -2.912 -14.313 1.00 84.38 166 PRO A CA 1
ATOM 1287 C C . PRO A 1 166 ? 19.725 -3.204 -12.951 1.00 84.38 166 PRO A C 1
ATOM 1289 O O . PRO A 1 166 ? 20.836 -3.741 -12.854 1.00 84.38 166 PRO A O 1
ATOM 1292 N N . ARG A 1 167 ? 18.982 -2.894 -11.886 1.00 88.81 167 ARG A N 1
ATOM 1293 C CA . ARG A 1 167 ? 19.315 -3.315 -10.519 1.00 88.81 167 ARG A CA 1
ATOM 1294 C C . ARG A 1 167 ? 19.240 -4.844 -10.358 1.00 88.81 167 ARG A C 1
ATOM 1296 O O . ARG A 1 167 ? 18.559 -5.512 -11.144 1.00 88.81 167 ARG A O 1
ATOM 1303 N N . PRO A 1 168 ? 19.898 -5.417 -9.330 1.00 90.62 168 PRO A N 1
ATOM 1304 C CA . PRO A 1 168 ? 19.799 -6.842 -9.029 1.00 90.62 168 PRO A CA 1
ATOM 1305 C C . PRO A 1 168 ? 18.344 -7.294 -8.858 1.00 90.62 168 PRO A C 1
ATOM 1307 O O . PRO A 1 168 ? 17.579 -6.710 -8.092 1.00 90.62 168 PRO A O 1
ATOM 1310 N N . ALA A 1 169 ? 17.965 -8.373 -9.547 1.00 88.38 169 ALA A N 1
ATOM 1311 C CA . ALA A 1 169 ? 16.578 -8.840 -9.581 1.00 88.38 169 ALA A CA 1
ATOM 1312 C C . ALA A 1 169 ? 16.019 -9.197 -8.193 1.00 88.38 169 ALA A C 1
ATOM 1314 O O . ALA A 1 169 ? 14.833 -8.998 -7.944 1.00 88.38 169 ALA A O 1
ATOM 1315 N N . VAL A 1 170 ? 16.864 -9.712 -7.291 1.00 90.56 170 VAL A N 1
ATOM 1316 C CA . VAL A 1 170 ? 16.469 -10.087 -5.924 1.00 90.56 170 VAL A CA 1
ATOM 1317 C C . VAL A 1 170 ? 16.051 -8.860 -5.112 1.00 90.56 170 VAL A C 1
ATOM 1319 O O . VAL A 1 170 ? 15.006 -8.896 -4.470 1.00 90.56 170 VAL A O 1
ATOM 1322 N N . GLU A 1 171 ? 16.814 -7.766 -5.190 1.00 92.06 171 GLU A N 1
ATOM 1323 C CA . GLU A 1 171 ? 16.497 -6.512 -4.492 1.00 92.06 171 GLU A CA 1
ATOM 1324 C C . GLU A 1 171 ? 15.186 -5.914 -5.002 1.00 92.06 171 GLU A C 1
ATOM 1326 O O . GLU A 1 171 ? 14.281 -5.644 -4.219 1.00 92.06 171 GLU A O 1
ATOM 1331 N N . VAL A 1 172 ? 15.048 -5.795 -6.326 1.00 94.00 172 VAL A N 1
ATOM 1332 C CA . VAL A 1 172 ? 13.847 -5.226 -6.957 1.00 94.00 172 VAL A CA 1
ATOM 1333 C C . VAL A 1 172 ? 12.605 -6.052 -6.626 1.00 94.00 172 VAL A C 1
ATOM 1335 O O . VAL A 1 172 ? 11.564 -5.506 -6.271 1.00 94.00 172 VAL A O 1
ATOM 1338 N N . THR A 1 173 ? 12.712 -7.382 -6.693 1.00 94.38 173 THR A N 1
ATOM 1339 C CA . THR A 1 173 ? 11.605 -8.282 -6.335 1.00 94.38 173 THR A CA 1
ATOM 1340 C C . THR A 1 173 ? 11.226 -8.128 -4.863 1.00 94.38 173 THR A C 1
ATOM 1342 O O . THR A 1 173 ? 10.041 -8.133 -4.534 1.00 94.38 173 THR A O 1
ATOM 1345 N N . HIS A 1 174 ? 12.209 -7.976 -3.972 1.00 93.31 174 HIS A N 1
ATOM 1346 C CA . HIS A 1 174 ? 11.956 -7.768 -2.550 1.00 93.31 174 HIS A CA 1
ATOM 1347 C C . HIS A 1 174 ? 11.236 -6.439 -2.287 1.00 93.31 174 HIS A C 1
ATOM 1349 O O . HIS A 1 174 ? 10.224 -6.429 -1.586 1.00 93.31 174 HIS A O 1
ATOM 1355 N N . GLU A 1 175 ? 11.709 -5.340 -2.877 1.00 93.44 175 GLU A N 1
ATOM 1356 C CA . GLU A 1 175 ? 11.098 -4.010 -2.752 1.00 93.44 175 GLU A CA 1
ATOM 1357 C C . GLU A 1 175 ? 9.647 -4.011 -3.247 1.00 93.44 175 GLU A C 1
ATOM 1359 O O . GLU A 1 175 ? 8.744 -3.615 -2.507 1.00 93.44 175 GLU A O 1
ATOM 1364 N N . LEU A 1 176 ? 9.410 -4.550 -4.448 1.00 96.31 176 LEU A N 1
ATOM 1365 C CA . LEU A 1 176 ? 8.076 -4.665 -5.045 1.00 96.31 176 LEU A CA 1
ATOM 1366 C C . LEU A 1 176 ? 7.146 -5.572 -4.224 1.00 96.31 176 LEU A C 1
ATOM 1368 O O . LEU A 1 176 ? 5.977 -5.250 -4.024 1.00 96.31 176 LEU A O 1
ATOM 1372 N N . SER A 1 177 ? 7.664 -6.676 -3.681 1.00 94.06 177 SER A N 1
ATOM 1373 C CA . SER A 1 177 ? 6.900 -7.553 -2.787 1.00 94.06 177 SER A CA 1
ATOM 1374 C C . SER A 1 177 ? 6.517 -6.855 -1.482 1.00 94.06 177 SER A C 1
ATOM 1376 O O . SER A 1 177 ? 5.416 -7.059 -0.967 1.00 94.06 177 SER A O 1
ATOM 1378 N N . CYS A 1 178 ? 7.428 -6.065 -0.909 1.00 91.00 178 CYS A N 1
ATOM 1379 C CA . CYS A 1 178 ? 7.187 -5.336 0.331 1.00 91.00 178 CYS A CA 1
ATOM 1380 C C . CYS A 1 178 ? 6.116 -4.258 0.146 1.00 91.00 178 CYS A C 1
ATOM 1382 O O . CYS A 1 178 ? 5.199 -4.191 0.965 1.00 91.00 178 CYS A O 1
ATOM 1384 N N . ILE A 1 179 ? 6.191 -3.465 -0.927 1.00 92.06 179 ILE A N 1
ATOM 1385 C CA . ILE A 1 179 ? 5.191 -2.424 -1.194 1.00 92.06 179 ILE A CA 1
ATOM 1386 C C . ILE A 1 179 ? 3.830 -3.020 -1.568 1.00 92.06 179 ILE A C 1
ATOM 1388 O O . ILE A 1 179 ? 2.819 -2.575 -1.035 1.00 92.06 179 ILE A O 1
ATOM 1392 N N . ALA A 1 180 ? 3.784 -4.090 -2.370 1.00 92.88 180 ALA A N 1
ATOM 1393 C CA . ALA A 1 180 ? 2.529 -4.759 -2.716 1.00 92.88 180 ALA A CA 1
ATOM 1394 C C . ALA A 1 180 ? 1.838 -5.368 -1.482 1.00 92.88 180 ALA A C 1
ATOM 1396 O O . ALA A 1 180 ? 0.622 -5.263 -1.338 1.00 92.88 180 ALA A O 1
ATOM 1397 N N . ARG A 1 181 ? 2.607 -5.940 -0.542 1.00 89.00 181 ARG A N 1
ATOM 1398 C CA . ARG A 1 181 ? 2.074 -6.396 0.755 1.00 89.00 181 ARG A CA 1
ATOM 1399 C C . ARG A 1 181 ? 1.542 -5.246 1.607 1.00 89.00 181 ARG A C 1
ATOM 1401 O O . ARG A 1 181 ? 0.494 -5.407 2.220 1.00 89.00 181 ARG A O 1
ATOM 1408 N N . GLY A 1 182 ? 2.246 -4.114 1.639 1.00 87.44 182 GLY A N 1
ATOM 1409 C CA . GLY A 1 182 ? 1.795 -2.913 2.347 1.00 87.44 182 GLY A CA 1
ATOM 1410 C C . GLY A 1 182 ? 0.480 -2.370 1.785 1.00 87.44 182 GLY A C 1
ATOM 1411 O O . GLY A 1 182 ? -0.451 -2.141 2.547 1.00 87.44 182 GLY A O 1
ATOM 1412 N N . MET A 1 183 ? 0.368 -2.255 0.458 1.00 90.69 183 MET A N 1
ATOM 1413 C CA . MET A 1 183 ? -0.865 -1.807 -0.205 1.00 90.69 183 MET A CA 1
ATOM 1414 C C . MET A 1 183 ? -2.020 -2.800 -0.020 1.00 90.69 183 MET A C 1
ATOM 1416 O O . 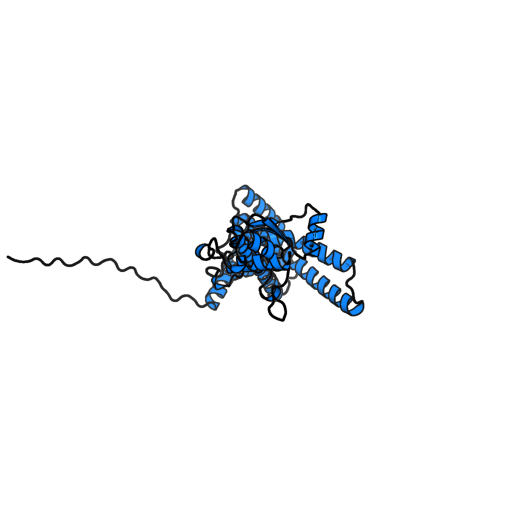MET A 1 183 ? -3.151 -2.386 0.201 1.00 90.69 183 MET A O 1
ATOM 1420 N N . ARG A 1 184 ? -1.755 -4.115 -0.035 1.00 88.94 184 ARG A N 1
ATOM 1421 C CA . ARG A 1 184 ? -2.777 -5.118 0.313 1.00 88.94 184 ARG A CA 1
ATOM 1422 C C . ARG A 1 184 ? -3.269 -4.955 1.752 1.00 88.94 184 ARG A C 1
ATOM 1424 O O . ARG A 1 184 ? -4.461 -5.082 1.995 1.00 88.94 184 ARG A O 1
ATOM 1431 N N . ALA A 1 185 ? -2.366 -4.698 2.699 1.00 85.62 185 ALA A N 1
ATOM 1432 C CA . ALA A 1 185 ? -2.733 -4.482 4.098 1.00 85.62 185 ALA A CA 1
ATOM 1433 C C . ALA A 1 185 ? -3.574 -3.208 4.285 1.00 85.62 185 ALA A C 1
ATOM 1435 O O . ALA A 1 185 ? -4.524 -3.224 5.061 1.00 85.62 185 ALA A O 1
ATOM 1436 N N . GLU A 1 186 ? -3.257 -2.149 3.539 1.00 87.88 186 GLU A N 1
ATOM 1437 C CA . GLU A 1 186 ? -4.063 -0.929 3.477 1.00 87.88 186 GLU A CA 1
ATOM 1438 C C . GLU A 1 186 ? -5.473 -1.209 2.945 1.00 87.88 186 GLU A C 1
ATOM 1440 O O . GLU A 1 186 ? -6.445 -0.909 3.631 1.00 87.88 186 GLU A O 1
ATOM 1445 N N . LEU A 1 187 ? -5.591 -1.861 1.781 1.00 89.31 187 LEU A N 1
ATOM 1446 C CA . LEU A 1 187 ? -6.888 -2.246 1.210 1.00 89.31 187 LEU A CA 1
ATOM 1447 C C . LEU A 1 187 ? -7.689 -3.114 2.181 1.00 89.31 187 LEU A C 1
ATOM 1449 O O . LEU A 1 187 ? -8.875 -2.891 2.375 1.00 89.31 187 LEU A O 1
ATOM 1453 N N . ALA A 1 188 ? -7.038 -4.074 2.835 1.00 87.88 188 ALA A N 1
ATOM 1454 C CA . ALA A 1 188 ? -7.655 -4.903 3.860 1.00 87.88 188 ALA A CA 1
ATOM 1455 C C . ALA A 1 188 ? -8.221 -4.071 5.022 1.00 87.88 188 ALA A C 1
ATOM 1457 O O . ALA A 1 188 ? -9.356 -4.292 5.443 1.00 87.88 188 ALA A O 1
ATOM 1458 N N . ALA A 1 189 ? -7.447 -3.109 5.533 1.00 88.25 189 ALA A N 1
ATOM 1459 C CA . ALA A 1 189 ? -7.909 -2.217 6.588 1.00 88.25 189 ALA A CA 1
ATOM 1460 C C . ALA A 1 189 ? -9.110 -1.382 6.126 1.00 88.25 189 ALA A C 1
ATOM 1462 O O . ALA A 1 189 ? -10.090 -1.296 6.856 1.00 88.25 189 ALA A O 1
ATOM 1463 N N . GLU A 1 190 ? -9.074 -0.838 4.911 1.00 88.12 190 GLU A N 1
ATOM 1464 C CA . GLU A 1 190 ? -10.170 -0.052 4.331 1.00 88.12 190 GLU A CA 1
ATOM 1465 C C . GLU A 1 190 ? -11.434 -0.880 4.106 1.00 88.12 190 GLU A C 1
ATOM 1467 O O . GLU A 1 190 ? -12.525 -0.429 4.436 1.00 88.12 190 GLU A O 1
ATOM 1472 N N . GLN A 1 191 ? -11.294 -2.108 3.602 1.00 87.38 191 GLN A N 1
ATOM 1473 C CA . GLN A 1 191 ? -12.412 -3.032 3.411 1.00 87.38 191 GLN A CA 1
ATOM 1474 C C . GLN A 1 191 ? -13.099 -3.386 4.730 1.00 87.38 191 GLN A C 1
ATOM 1476 O O . GLN A 1 191 ? -14.318 -3.519 4.769 1.00 87.38 191 GLN A O 1
ATOM 1481 N N . ILE A 1 192 ? -12.323 -3.579 5.798 1.00 87.44 192 ILE A N 1
ATOM 1482 C CA . ILE A 1 192 ? -12.866 -3.915 7.113 1.00 87.44 192 ILE A CA 1
ATOM 1483 C C . ILE A 1 192 ? -13.496 -2.687 7.760 1.00 87.44 192 ILE A C 1
ATOM 1485 O O . ILE A 1 192 ? -14.647 -2.741 8.176 1.00 87.44 192 ILE A O 1
ATOM 1489 N N . LEU A 1 193 ? -12.741 -1.592 7.846 1.00 87.75 193 LEU A N 1
ATOM 1490 C CA . LEU A 1 193 ? -13.183 -0.374 8.515 1.00 87.75 193 LEU A CA 1
ATOM 1491 C C . LEU A 1 193 ? -14.377 0.259 7.799 1.00 87.75 193 LEU A C 1
ATOM 1493 O O . LEU A 1 193 ? -15.279 0.743 8.464 1.00 87.75 193 LEU A O 1
ATOM 1497 N N . GLY A 1 194 ? -14.423 0.198 6.466 1.00 84.88 194 GLY A N 1
ATOM 1498 C CA . GLY A 1 194 ? -15.544 0.706 5.677 1.00 84.88 194 GLY A CA 1
ATOM 1499 C C . GLY A 1 194 ? -16.842 -0.099 5.806 1.00 84.88 194 GLY A C 1
ATOM 1500 O O . GLY A 1 194 ? -17.848 0.310 5.235 1.00 84.88 194 GLY A O 1
ATOM 1501 N N . ASN A 1 195 ? -16.840 -1.233 6.519 1.00 83.69 195 ASN A N 1
ATOM 1502 C CA . ASN A 1 195 ? -18.069 -1.950 6.875 1.00 83.69 195 ASN A CA 1
ATOM 1503 C C . ASN A 1 195 ? -18.685 -1.479 8.197 1.00 83.69 195 ASN A C 1
ATOM 1505 O O . ASN A 1 195 ? -19.803 -1.903 8.488 1.00 83.69 195 ASN A O 1
ATOM 1509 N N . PHE A 1 196 ? -17.974 -0.653 8.968 1.00 84.38 196 PHE A N 1
ATOM 1510 C CA . PHE A 1 196 ? -18.520 0.008 10.144 1.00 84.38 196 PHE A CA 1
ATOM 1511 C C . PHE A 1 196 ? -19.211 1.303 9.692 1.00 84.38 196 PHE A C 1
ATOM 1513 O O . PHE A 1 196 ? -18.560 2.209 9.167 1.00 84.38 196 PHE A O 1
ATOM 1520 N N . GLU A 1 197 ? -20.531 1.372 9.855 1.00 83.12 197 GLU A N 1
ATOM 1521 C CA . GLU A 1 197 ? -21.357 2.562 9.621 1.00 83.12 197 GLU A CA 1
ATOM 1522 C C . GLU A 1 197 ? -20.854 3.792 10.409 1.00 83.12 197 GLU A C 1
ATOM 1524 O O . GLU A 1 197 ? -20.927 4.913 9.907 1.00 83.12 197 GLU A O 1
ATOM 1529 N N . ASP A 1 198 ? -20.286 3.586 11.600 1.00 85.69 198 ASP A N 1
ATOM 1530 C CA . ASP A 1 198 ? -19.798 4.634 12.502 1.00 85.69 198 ASP A CA 1
ATOM 1531 C C . ASP A 1 198 ? -18.307 4.994 12.287 1.00 85.69 198 ASP A C 1
ATOM 1533 O O . ASP A 1 198 ? -17.712 5.710 13.102 1.00 85.69 198 ASP A O 1
ATOM 1537 N N . VAL A 1 199 ? -17.668 4.516 11.209 1.00 80.75 199 VAL A N 1
ATOM 1538 C CA . VAL A 1 199 ? -16.260 4.816 10.889 1.00 80.75 199 VAL A CA 1
ATOM 1539 C C . VAL A 1 199 ? -16.118 5.517 9.544 1.00 80.75 199 VAL A C 1
ATOM 1541 O O . VAL A 1 199 ? -16.456 4.989 8.489 1.00 80.75 199 VAL A O 1
ATOM 1544 N N . GLU A 1 200 ? -15.474 6.679 9.569 1.00 84.44 200 GLU A N 1
ATOM 1545 C CA . GLU A 1 200 ? -15.066 7.415 8.380 1.00 84.44 200 GLU A CA 1
ATOM 1546 C C . GLU A 1 200 ? -13.541 7.409 8.250 1.00 84.44 200 GLU A C 1
ATOM 1548 O O . GLU A 1 200 ? -12.809 7.777 9.172 1.00 84.44 200 GLU A O 1
ATOM 1553 N N . ILE A 1 201 ? -13.040 7.016 7.079 1.00 79.81 201 ILE A N 1
ATOM 1554 C CA . ILE A 1 201 ? -11.612 7.083 6.754 1.00 79.81 201 ILE A CA 1
ATOM 1555 C C . ILE A 1 201 ? -11.383 8.315 5.890 1.00 79.81 201 ILE A C 1
ATOM 1557 O O . ILE A 1 201 ? -11.859 8.388 4.756 1.00 79.81 201 ILE A O 1
ATOM 1561 N N . GLN A 1 202 ? -10.623 9.271 6.411 1.00 80.06 202 GLN A N 1
ATOM 1562 C CA . GLN A 1 202 ? -10.287 10.492 5.698 1.00 80.06 202 GLN A CA 1
ATOM 1563 C C . GLN A 1 202 ? -8.854 10.400 5.173 1.00 80.06 202 GLN A C 1
ATOM 1565 O O . GLN A 1 202 ? -7.883 10.291 5.930 1.00 80.06 202 GLN A O 1
ATOM 1570 N N . TYR A 1 203 ? -8.742 10.434 3.845 1.00 70.31 203 TYR A N 1
ATOM 1571 C CA . TYR A 1 203 ? -7.471 10.495 3.136 1.00 70.31 203 TYR A CA 1
ATOM 1572 C C . TYR A 1 203 ? -7.068 11.949 2.984 1.00 70.31 203 TYR A C 1
ATOM 1574 O O . TYR A 1 203 ? -7.787 12.733 2.363 1.00 70.31 203 TYR A O 1
ATOM 1582 N N . TYR A 1 204 ? -5.893 12.295 3.485 1.00 64.69 204 TYR A N 1
ATOM 1583 C CA . TYR A 1 204 ? -5.374 13.641 3.320 1.00 64.69 204 TYR A CA 1
ATOM 1584 C C . TYR A 1 204 ? -4.401 13.658 2.154 1.00 64.69 204 TYR A C 1
ATOM 1586 O O . TYR A 1 204 ? -3.210 13.371 2.280 1.00 64.69 204 TYR A O 1
ATOM 1594 N N . LEU A 1 205 ? -4.962 13.952 0.982 1.00 52.81 205 LEU A N 1
ATOM 1595 C CA . LEU A 1 205 ? -4.194 14.317 -0.199 1.00 52.81 205 LEU A CA 1
ATOM 1596 C C . LEU A 1 205 ? -3.684 15.760 -0.063 1.00 52.81 205 LEU A C 1
ATOM 1598 O O . LEU A 1 205 ? -4.183 16.545 0.734 1.00 52.81 205 LEU A O 1
ATOM 1602 N N . GLN A 1 206 ? -2.634 16.055 -0.826 1.00 53.16 206 GLN A N 1
ATOM 1603 C CA . GLN A 1 206 ? -1.582 17.061 -0.618 1.00 53.16 206 GLN A CA 1
ATOM 1604 C C . GLN A 1 206 ? -1.981 18.549 -0.479 1.00 53.16 206 GLN A C 1
ATOM 1606 O O . GLN A 1 206 ? -1.082 19.387 -0.455 1.00 53.16 206 GLN A O 1
ATOM 1611 N N . ASP A 1 207 ? -3.261 18.899 -0.373 1.00 54.34 207 ASP A N 1
ATOM 1612 C CA . ASP A 1 207 ? -3.731 20.277 -0.565 1.00 54.34 207 ASP A CA 1
ATOM 1613 C C . ASP A 1 207 ? -3.761 21.143 0.718 1.00 54.34 207 ASP A C 1
ATOM 1615 O O . ASP A 1 207 ? -3.856 22.366 0.614 1.00 54.34 207 ASP A O 1
ATOM 1619 N N . ASP A 1 208 ? -3.607 20.561 1.919 1.00 67.94 208 ASP A N 1
ATOM 1620 C CA . ASP A 1 208 ? -3.480 21.301 3.193 1.00 67.94 208 ASP A CA 1
ATOM 1621 C C . ASP A 1 208 ? -2.113 21.056 3.866 1.00 67.94 208 ASP A C 1
ATOM 1623 O O . ASP A 1 208 ? -1.845 19.991 4.431 1.00 67.94 208 ASP A O 1
ATOM 1627 N N . GLU A 1 209 ? -1.236 22.066 3.831 1.00 70.75 209 GLU A N 1
ATOM 1628 C CA . GLU A 1 209 ? 0.119 22.002 4.400 1.00 70.75 209 GLU A CA 1
ATOM 1629 C C . GLU A 1 209 ? 0.123 21.861 5.934 1.00 70.75 209 GLU A C 1
ATOM 1631 O O . GLU A 1 209 ? 0.968 21.150 6.484 1.00 70.75 209 GLU A O 1
ATOM 1636 N N . ALA A 1 210 ? -0.816 22.495 6.646 1.00 73.19 210 ALA A N 1
ATOM 1637 C CA . ALA A 1 210 ? -0.874 22.424 8.107 1.00 73.19 210 ALA A CA 1
ATOM 1638 C C . ALA A 1 210 ? -1.290 21.020 8.562 1.00 73.19 210 ALA A C 1
ATOM 1640 O O . ALA A 1 210 ? -0.703 20.449 9.490 1.00 73.19 210 ALA A O 1
ATOM 1641 N N . GLN A 1 211 ? -2.257 20.433 7.862 1.00 69.06 211 GLN A N 1
ATOM 1642 C CA . GLN A 1 211 ? -2.723 19.082 8.137 1.00 69.06 211 GLN A CA 1
ATOM 1643 C C . GLN A 1 211 ? -1.707 18.022 7.702 1.00 69.06 211 GLN A C 1
ATOM 1645 O O . GLN A 1 211 ? -1.448 17.076 8.450 1.00 69.06 211 GLN A O 1
ATOM 1650 N N . ARG A 1 212 ? -1.030 18.227 6.566 1.00 71.25 212 ARG A N 1
ATOM 1651 C CA . ARG A 1 212 ? 0.134 17.431 6.148 1.00 71.25 212 ARG A CA 1
ATOM 1652 C C . ARG A 1 212 ? 1.220 17.444 7.218 1.00 71.25 212 ARG A C 1
ATOM 1654 O O . ARG A 1 212 ? 1.744 16.389 7.566 1.00 71.25 212 ARG A O 1
ATOM 1661 N N . GLN A 1 213 ? 1.560 18.614 7.757 1.00 71.56 213 GLN A N 1
ATOM 1662 C CA . GLN A 1 213 ? 2.577 18.720 8.797 1.00 71.56 213 GLN A CA 1
ATOM 1663 C C . GLN A 1 213 ? 2.145 17.986 10.073 1.00 71.56 213 GLN A C 1
ATOM 1665 O O . GLN A 1 213 ? 2.954 17.265 10.661 1.00 71.56 213 GLN A O 1
ATOM 167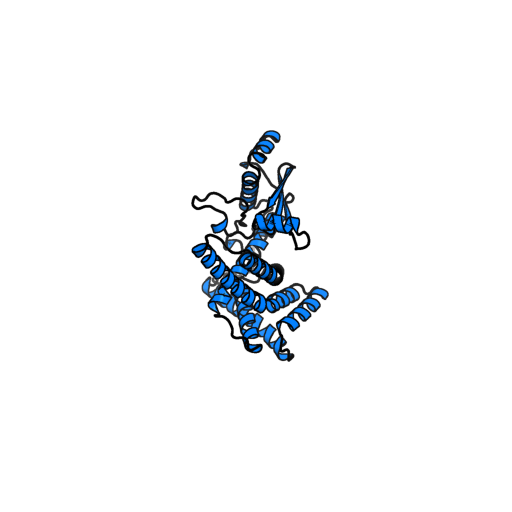0 N N . TYR A 1 214 ? 0.877 18.109 10.478 1.00 75.38 214 TYR A N 1
ATOM 1671 C CA . TYR A 1 214 ? 0.315 17.351 11.598 1.00 75.38 214 TYR A CA 1
ATOM 1672 C C . TYR A 1 214 ? 0.457 15.839 11.377 1.00 75.38 214 TYR A C 1
ATOM 1674 O O . TYR A 1 214 ? 1.067 15.155 12.199 1.00 75.38 214 TYR A O 1
ATOM 1682 N N . LEU A 1 215 ? -0.019 15.327 10.246 1.00 74.25 215 LEU A N 1
ATOM 1683 C CA . LEU A 1 215 ? 0.043 13.913 9.882 1.00 74.25 215 LEU A CA 1
ATOM 1684 C C . LEU A 1 215 ? 1.479 13.390 9.766 1.00 74.25 215 LEU A C 1
ATOM 1686 O O . LEU A 1 215 ? 1.805 12.325 10.296 1.00 74.25 215 LEU A O 1
ATOM 1690 N N . GLU A 1 216 ? 2.388 14.197 9.218 1.00 70.94 216 GLU A N 1
ATOM 1691 C CA . GLU A 1 216 ? 3.815 13.886 9.177 1.00 70.94 216 GLU A CA 1
ATOM 1692 C C . GLU A 1 216 ? 4.401 13.750 10.591 1.00 70.94 216 GLU A C 1
ATOM 1694 O O . GLU A 1 216 ? 5.174 12.821 10.842 1.00 70.94 216 GLU A O 1
ATOM 1699 N N . THR A 1 217 ? 4.002 14.603 11.547 1.00 70.56 217 THR A N 1
ATOM 1700 C CA . THR A 1 217 ? 4.430 14.448 12.953 1.00 70.56 217 THR A CA 1
ATOM 1701 C C . THR A 1 217 ? 3.896 13.172 13.602 1.00 70.56 217 THR A C 1
ATOM 1703 O O . THR A 1 217 ? 4.524 12.646 14.523 1.00 70.56 217 THR A O 1
ATOM 1706 N N . LYS A 1 218 ? 2.757 12.661 13.127 1.00 71.19 218 LYS A N 1
ATOM 1707 C CA . LYS A 1 218 ? 2.153 11.402 13.585 1.00 71.19 218 LYS A CA 1
ATOM 1708 C C . LYS A 1 218 ? 2.669 10.183 12.819 1.00 71.19 218 LYS A C 1
ATOM 1710 O O . LYS A 1 218 ? 2.477 9.058 13.271 1.00 71.19 218 LYS A O 1
ATOM 1715 N N . GLY A 1 219 ? 3.377 10.395 11.709 1.00 71.44 219 GLY A N 1
ATOM 1716 C CA . GLY A 1 219 ? 3.940 9.332 10.883 1.00 71.44 219 GLY A CA 1
ATOM 1717 C C . GLY A 1 219 ? 2.873 8.492 10.180 1.00 71.44 219 GLY A C 1
ATOM 1718 O O . GLY A 1 219 ? 3.047 7.277 10.074 1.00 71.44 219 GLY A O 1
ATOM 1719 N N . THR A 1 220 ? 1.783 9.126 9.749 1.00 76.00 220 THR A N 1
ATOM 1720 C CA . THR A 1 220 ? 0.681 8.509 9.001 1.00 76.00 220 THR A CA 1
ATOM 1721 C C . THR A 1 220 ? 0.137 9.485 7.959 1.00 76.00 220 THR A C 1
ATOM 1723 O O . THR A 1 220 ? 0.339 10.683 8.103 1.00 76.00 220 THR A O 1
ATOM 1726 N N . ASP A 1 221 ? -0.558 8.974 6.945 1.00 73.19 221 ASP A N 1
ATOM 1727 C CA . ASP A 1 221 ? -1.262 9.754 5.916 1.00 73.19 221 ASP A CA 1
ATOM 1728 C C . ASP A 1 221 ? -2.798 9.742 6.126 1.00 73.19 221 ASP A C 1
ATOM 1730 O O . ASP A 1 221 ? -3.553 10.234 5.287 1.00 73.19 221 ASP A O 1
ATOM 1734 N N . TYR A 1 222 ? -3.268 9.164 7.242 1.00 77.31 222 TYR A N 1
ATOM 1735 C CA . TYR A 1 222 ? -4.685 8.907 7.522 1.00 77.31 222 TYR A CA 1
ATOM 1736 C C . TYR A 1 222 ? -5.122 9.554 8.835 1.00 77.31 222 TYR A C 1
ATOM 1738 O O . TYR A 1 222 ? -4.420 9.456 9.850 1.00 77.31 222 TYR A O 1
ATOM 1746 N N . VAL A 1 223 ? -6.334 10.112 8.833 1.00 85.00 223 VAL A N 1
ATOM 1747 C CA . VAL A 1 223 ? -7.140 10.244 10.054 1.00 85.00 223 VAL A CA 1
ATOM 1748 C C . VAL A 1 223 ? -8.361 9.354 9.897 1.00 85.00 223 VAL A C 1
ATOM 1750 O O . VAL A 1 223 ? -9.019 9.359 8.858 1.00 85.00 223 VAL A O 1
ATOM 1753 N N . ILE A 1 224 ? -8.644 8.574 10.931 1.00 87.88 224 ILE A N 1
ATOM 1754 C CA . ILE A 1 224 ? -9.881 7.810 11.045 1.00 87.88 224 ILE A CA 1
ATOM 1755 C C . ILE A 1 224 ? -10.761 8.537 12.046 1.00 87.88 224 ILE A C 1
ATOM 1757 O O . ILE A 1 224 ? -10.323 8.770 13.171 1.00 87.88 224 ILE A O 1
ATOM 1761 N N . THR A 1 225 ? -11.989 8.847 11.665 1.00 90.00 225 THR A N 1
ATOM 1762 C CA . THR A 1 225 ? -13.011 9.291 12.608 1.00 90.00 225 THR A CA 1
ATOM 1763 C C . THR A 1 225 ? -13.861 8.088 12.967 1.00 90.00 225 THR A C 1
ATOM 1765 O O . THR A 1 225 ? -14.536 7.530 12.109 1.00 90.00 225 THR A O 1
ATOM 1768 N N . ALA A 1 226 ? -13.803 7.662 14.224 1.00 89.75 226 ALA A N 1
ATOM 1769 C CA . ALA A 1 226 ? -14.641 6.587 14.743 1.00 89.75 226 ALA A CA 1
ATOM 1770 C C . ALA A 1 226 ? -15.653 7.175 15.725 1.00 89.75 226 ALA A C 1
ATOM 1772 O O . ALA A 1 226 ? -15.264 7.777 16.729 1.00 89.75 226 ALA A O 1
ATOM 1773 N N . THR A 1 227 ? -16.940 7.009 15.447 1.00 90.19 227 THR A N 1
ATOM 1774 C CA . THR A 1 227 ? -18.013 7.408 16.352 1.00 90.19 227 THR A CA 1
ATOM 1775 C C . THR A 1 227 ? -18.316 6.256 17.294 1.00 90.19 227 THR A C 1
ATOM 1777 O O . THR A 1 227 ? -18.627 5.149 16.875 1.00 90.19 227 THR A O 1
ATOM 1780 N N . VAL A 1 228 ? -18.211 6.501 18.595 1.00 89.50 228 VAL A N 1
ATOM 1781 C CA . VAL A 1 228 ? -18.517 5.496 19.615 1.00 89.50 228 VAL A CA 1
ATOM 1782 C C . VAL A 1 228 ? -19.496 6.100 20.598 1.00 89.50 228 VAL A C 1
ATOM 1784 O O . VAL A 1 228 ? -19.242 7.178 21.132 1.00 89.50 228 VAL A O 1
ATOM 1787 N N . LEU A 1 229 ? -20.637 5.432 20.806 1.00 88.31 229 LEU A N 1
ATOM 1788 C CA . LEU A 1 229 ? -21.729 5.915 21.666 1.00 88.31 229 LEU A CA 1
ATOM 1789 C C . LEU A 1 229 ? -22.143 7.369 21.334 1.00 88.31 229 LEU A C 1
ATOM 1791 O O . LEU A 1 229 ? -22.415 8.175 22.218 1.00 88.31 229 LEU A O 1
ATOM 1795 N N . GLY A 1 230 ? -22.157 7.722 20.042 1.00 87.00 230 GLY A N 1
ATOM 1796 C CA . GLY A 1 230 ? -22.523 9.058 19.554 1.00 87.00 230 GLY A CA 1
ATOM 1797 C C . GLY A 1 230 ? -21.437 10.134 19.684 1.00 87.00 230 GLY A C 1
ATOM 1798 O O . GLY A 1 230 ? -21.687 11.282 19.314 1.00 87.00 230 GLY A O 1
ATOM 1799 N N . LYS A 1 231 ? -20.237 9.796 20.176 1.00 91.56 231 LYS A N 1
ATOM 1800 C CA . LYS A 1 231 ? -19.092 10.714 20.255 1.00 91.56 231 LYS A CA 1
ATOM 1801 C C . LYS A 1 231 ? -18.043 10.383 19.184 1.00 91.56 231 LYS A C 1
ATOM 1803 O O . LYS A 1 231 ? -17.561 9.250 19.167 1.00 91.56 231 LYS A O 1
ATOM 1808 N N . PRO A 1 232 ? -17.640 11.345 18.334 1.00 93.00 232 PRO A N 1
ATOM 1809 C CA . PRO A 1 232 ? -16.573 11.132 17.363 1.00 93.00 232 PRO A CA 1
ATOM 1810 C C . PRO A 1 232 ? -15.189 11.186 18.027 1.00 93.00 232 PRO A C 1
ATOM 1812 O O . PRO A 1 232 ? -14.919 12.048 18.867 1.00 93.00 232 PRO A O 1
ATOM 1815 N N . PHE A 1 233 ? -14.300 10.289 17.604 1.00 92.44 233 PHE A N 1
ATOM 1816 C CA . PHE A 1 233 ? -12.885 10.260 17.968 1.00 92.44 233 PHE A CA 1
ATOM 1817 C C . PHE A 1 233 ? -12.026 10.341 16.708 1.00 92.44 233 PHE A C 1
ATOM 1819 O O . PHE A 1 233 ? -12.129 9.482 15.835 1.00 92.44 233 PHE A O 1
ATOM 1826 N N . GLU A 1 234 ? -11.154 11.346 16.635 1.00 91.19 234 GLU A N 1
ATOM 1827 C CA . GLU A 1 234 ? -10.228 11.534 15.517 1.00 91.19 234 GLU A CA 1
ATOM 1828 C C . GLU A 1 234 ? -8.896 10.841 15.797 1.00 91.19 234 GLU A C 1
ATOM 1830 O O . GLU A 1 234 ? -8.170 11.141 16.744 1.00 91.19 234 GLU A O 1
ATOM 1835 N N . LEU A 1 235 ? -8.537 9.891 14.951 1.00 89.62 235 LEU A N 1
ATOM 1836 C CA . LEU A 1 235 ? -7.410 9.015 15.191 1.00 89.62 235 LEU A CA 1
ATOM 1837 C C . LEU A 1 235 ? -6.398 9.145 14.060 1.00 89.62 235 LEU A C 1
ATOM 1839 O O . LEU A 1 235 ? -6.572 8.585 12.979 1.00 89.62 235 LEU A O 1
ATOM 1843 N N . ALA A 1 236 ? -5.286 9.828 14.333 1.00 87.12 236 ALA A N 1
ATOM 1844 C CA . ALA A 1 236 ? -4.119 9.786 13.459 1.00 87.12 236 ALA A CA 1
ATOM 1845 C C . ALA A 1 236 ? -3.431 8.419 13.619 1.00 87.12 236 ALA A C 1
ATOM 1847 O O . ALA A 1 236 ? -2.679 8.194 14.572 1.00 87.12 236 ALA A O 1
ATOM 1848 N N . ILE A 1 237 ? -3.744 7.485 12.720 1.00 86.50 237 ILE A N 1
ATOM 1849 C CA . ILE A 1 237 ? -3.306 6.086 12.782 1.00 86.50 237 ILE A CA 1
ATOM 1850 C C . ILE A 1 237 ? -2.719 5.663 11.439 1.00 86.50 237 ILE A C 1
ATOM 1852 O O . ILE A 1 237 ? -3.302 5.914 10.393 1.00 86.50 237 ILE A O 1
ATOM 1856 N N . ASP A 1 238 ? -1.580 4.977 11.457 1.00 86.25 238 ASP A N 1
ATOM 1857 C CA . ASP A 1 238 ? -1.060 4.242 10.301 1.00 86.25 238 ASP A CA 1
ATOM 1858 C C . ASP A 1 238 ? -1.754 2.878 10.198 1.00 86.25 238 ASP A C 1
ATOM 1860 O O . ASP A 1 238 ? -1.468 1.967 10.983 1.00 86.25 238 ASP A O 1
ATOM 1864 N N . ILE A 1 239 ? -2.673 2.757 9.237 1.00 82.38 239 ILE A N 1
ATOM 1865 C CA . ILE A 1 239 ? -3.462 1.541 8.974 1.00 82.38 239 ILE A CA 1
ATOM 1866 C C . ILE A 1 239 ? -2.720 0.491 8.136 1.00 82.38 239 ILE A C 1
ATOM 1868 O O . ILE A 1 239 ? -3.233 -0.607 7.923 1.00 82.38 239 ILE A O 1
ATOM 1872 N N . LYS A 1 240 ? -1.510 0.809 7.651 1.00 79.50 240 LYS A N 1
ATOM 1873 C CA . LYS A 1 240 ? -0.662 -0.114 6.873 1.00 79.50 240 LYS A CA 1
ATOM 1874 C C . LYS A 1 240 ? 0.331 -0.863 7.757 1.00 79.50 240 LYS A C 1
ATOM 1876 O O . LYS A 1 240 ? 1.201 -1.577 7.244 1.00 79.50 240 LYS A O 1
ATOM 1881 N N . ALA A 1 241 ? 0.250 -0.672 9.073 1.00 80.94 241 ALA A N 1
ATOM 1882 C CA . ALA A 1 241 ? 1.204 -1.233 10.008 1.00 80.94 241 ALA A CA 1
ATOM 1883 C C . ALA A 1 241 ? 1.176 -2.767 9.953 1.00 80.94 241 ALA A C 1
ATOM 1885 O O . ALA A 1 241 ? 0.124 -3.410 9.896 1.00 80.94 241 ALA A O 1
ATOM 1886 N N . LYS A 1 242 ? 2.363 -3.376 9.983 1.00 80.81 242 LYS A N 1
ATOM 1887 C CA . LYS A 1 242 ? 2.485 -4.826 10.150 1.00 80.81 242 LYS A CA 1
ATOM 1888 C C . LYS A 1 242 ? 2.245 -5.170 11.609 1.00 80.81 242 LYS A C 1
ATOM 1890 O O . LYS A 1 242 ? 2.559 -4.374 12.485 1.00 80.81 242 LYS A O 1
ATOM 1895 N N . ARG A 1 243 ? 1.832 -6.409 11.884 1.00 82.88 243 ARG A N 1
ATOM 1896 C CA . ARG A 1 243 ? 1.703 -6.925 13.257 1.00 82.88 243 ARG A CA 1
ATOM 1897 C C . ARG A 1 243 ? 2.940 -6.664 14.131 1.00 82.88 243 ARG A C 1
ATOM 1899 O O . ARG A 1 243 ? 2.803 -6.342 15.304 1.00 82.88 243 ARG A O 1
ATOM 1906 N N . SER A 1 244 ? 4.141 -6.807 13.565 1.00 83.44 244 SER A N 1
ATOM 1907 C CA . SER A 1 244 ? 5.404 -6.548 14.275 1.00 83.44 244 SER A CA 1
ATOM 1908 C C . SER A 1 244 ? 5.584 -5.091 14.693 1.00 83.44 244 SER A C 1
ATOM 1910 O O . SER A 1 244 ? 6.345 -4.817 15.609 1.00 83.44 244 SER A O 1
ATOM 1912 N N . ASP A 1 245 ? 4.901 -4.175 14.013 1.00 85.81 245 ASP A N 1
ATOM 1913 C CA . ASP A 1 245 ? 5.055 -2.732 14.169 1.00 85.81 245 ASP A CA 1
ATOM 1914 C C . ASP A 1 245 ? 3.907 -2.137 15.006 1.00 85.81 245 ASP A C 1
ATOM 1916 O O . ASP A 1 245 ? 3.881 -0.933 15.253 1.00 85.81 245 ASP A O 1
ATOM 1920 N N . THR A 1 246 ? 2.946 -2.967 15.431 1.00 87.12 246 THR A N 1
ATOM 1921 C CA . THR A 1 246 ? 1.799 -2.554 16.255 1.00 87.12 246 THR A CA 1
ATOM 1922 C C . THR A 1 246 ? 1.954 -2.875 17.733 1.00 87.12 246 THR A C 1
ATOM 1924 O O . THR A 1 246 ? 1.099 -2.468 18.511 1.00 87.12 246 THR A O 1
ATOM 1927 N N . LEU A 1 247 ? 2.994 -3.614 18.126 1.00 90.06 247 LEU A N 1
ATOM 1928 C CA . LEU A 1 247 ? 3.237 -4.032 19.507 1.00 90.06 247 LEU A CA 1
ATOM 1929 C C . LEU A 1 247 ? 4.643 -3.607 19.953 1.00 90.06 247 LEU A C 1
ATOM 1931 O O . LEU A 1 247 ? 5.566 -3.589 19.139 1.00 90.06 247 LEU A O 1
ATOM 1935 N N . ASP A 1 248 ? 4.808 -3.280 21.232 1.00 90.19 248 ASP A N 1
ATOM 1936 C CA . ASP A 1 248 ? 6.121 -3.081 21.846 1.00 90.19 248 ASP A CA 1
ATOM 1937 C C . ASP A 1 248 ? 6.817 -4.420 22.169 1.00 90.19 248 ASP A C 1
ATOM 1939 O O . ASP A 1 248 ? 6.280 -5.506 21.939 1.00 90.19 248 ASP A O 1
ATOM 1943 N N . GLU A 1 249 ? 8.030 -4.352 22.724 1.00 88.75 249 GLU A N 1
ATOM 1944 C CA . GLU A 1 249 ? 8.831 -5.533 23.086 1.00 88.75 249 GLU A CA 1
ATOM 1945 C C . GLU A 1 249 ? 8.161 -6.433 24.139 1.00 88.75 249 GLU A C 1
ATOM 1947 O O . GLU A 1 249 ? 8.512 -7.605 24.271 1.00 88.75 249 GLU A O 1
ATOM 1952 N N . THR A 1 250 ? 7.183 -5.901 24.874 1.00 90.12 250 THR A N 1
ATOM 1953 C CA . THR A 1 250 ? 6.409 -6.617 25.895 1.00 90.12 250 THR A CA 1
ATOM 1954 C C . THR A 1 250 ? 5.060 -7.121 25.379 1.00 90.12 250 THR A C 1
ATOM 1956 O O . THR A 1 250 ? 4.330 -7.786 26.112 1.00 90.12 250 THR A O 1
ATOM 1959 N N . GLY A 1 251 ? 4.742 -6.859 24.108 1.00 86.94 251 GLY A N 1
ATOM 1960 C CA . GLY A 1 251 ? 3.492 -7.257 23.472 1.00 86.94 251 GLY A CA 1
ATOM 1961 C C . GLY A 1 251 ? 2.335 -6.281 23.688 1.00 86.94 251 GLY A C 1
ATOM 1962 O O . GLY A 1 251 ? 1.205 -6.630 23.346 1.00 86.94 251 GLY A O 1
ATOM 1963 N N . ASN A 1 252 ? 2.579 -5.078 24.220 1.00 89.44 252 ASN A N 1
ATOM 1964 C CA . ASN A 1 252 ? 1.531 -4.072 24.394 1.00 89.44 252 ASN A CA 1
ATOM 1965 C C . ASN A 1 252 ? 1.289 -3.288 23.096 1.00 89.44 252 ASN A C 1
ATOM 1967 O O . ASN A 1 252 ? 2.251 -2.963 22.396 1.00 89.44 252 ASN A O 1
ATOM 1971 N N . PRO A 1 253 ? 0.034 -2.928 22.778 1.00 91.31 253 PRO A N 1
ATOM 1972 C CA . PRO A 1 253 ? -0.286 -2.124 21.603 1.00 91.31 253 PRO A CA 1
ATOM 1973 C C . PRO A 1 253 ? 0.403 -0.754 21.589 1.00 91.31 253 PRO A C 1
ATOM 1975 O O . PRO A 1 253 ? 0.382 -0.013 22.571 1.00 91.31 253 PRO A O 1
ATOM 1978 N N . LEU A 1 254 ? 0.975 -0.392 20.441 1.00 91.31 254 LEU A N 1
ATOM 1979 C CA . LEU A 1 254 ? 1.579 0.915 20.201 1.00 91.31 254 LEU A CA 1
ATOM 1980 C C . LEU A 1 254 ? 0.532 1.923 19.718 1.00 91.31 254 LEU A C 1
ATOM 1982 O O . LEU A 1 254 ? -0.277 1.645 18.829 1.00 91.31 254 LEU A O 1
ATOM 1986 N N . ARG A 1 255 ? 0.586 3.136 20.276 1.00 90.62 255 ARG A N 1
ATOM 1987 C CA . ARG A 1 255 ? -0.273 4.256 19.875 1.00 90.62 255 ARG A CA 1
ATOM 1988 C C . ARG A 1 255 ? -0.017 4.653 18.416 1.00 90.62 255 ARG A C 1
ATOM 1990 O O . ARG A 1 255 ? 1.128 4.841 18.012 1.00 90.62 255 ARG A O 1
ATOM 1997 N N . GLY A 1 256 ? -1.092 4.870 17.660 1.00 88.88 256 GLY A N 1
ATOM 1998 C CA . GLY A 1 256 ? -1.060 5.387 16.290 1.00 88.88 256 GLY A CA 1
ATOM 1999 C C . GLY A 1 256 ? -0.740 4.337 15.225 1.00 88.88 256 GLY A C 1
ATOM 2000 O O 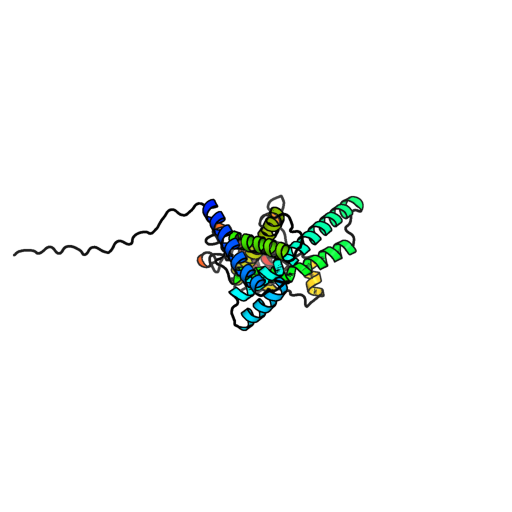. GLY A 1 256 ? -0.472 4.705 14.083 1.00 88.88 256 GLY A O 1
ATOM 2001 N N . LYS A 1 257 ? -0.741 3.043 15.569 1.00 89.88 257 LYS A N 1
ATOM 2002 C CA . LYS A 1 257 ? -0.444 1.935 14.649 1.00 89.88 257 LYS A CA 1
ATOM 2003 C C . LYS A 1 257 ? -1.575 0.914 14.670 1.00 89.88 257 LYS A C 1
ATOM 2005 O O . LYS A 1 257 ? -1.901 0.378 15.726 1.00 89.88 257 LYS A O 1
ATOM 2010 N N . LEU A 1 258 ? -2.149 0.621 13.506 1.00 88.75 258 LEU A N 1
ATOM 2011 C CA . LEU A 1 258 ? -3.250 -0.327 13.368 1.00 88.75 258 LEU A CA 1
ATOM 2012 C C . LEU A 1 258 ? -2.937 -1.323 12.258 1.00 88.75 258 LEU A C 1
ATOM 2014 O O . LEU A 1 258 ? -2.634 -0.957 11.128 1.00 88.75 258 LEU A O 1
ATOM 2018 N N . TRP A 1 259 ? -3.007 -2.601 12.607 1.00 87.25 259 TRP A N 1
ATOM 2019 C CA . TRP A 1 259 ? -2.879 -3.709 11.673 1.00 87.25 259 TRP A CA 1
ATOM 2020 C C . TRP A 1 259 ? -4.271 -4.276 11.434 1.00 87.25 259 TRP A C 1
ATOM 2022 O O . TRP A 1 259 ? -4.993 -4.515 12.403 1.00 87.25 259 TRP A O 1
ATOM 2032 N N . SER A 1 260 ? -4.608 -4.553 10.171 1.00 83.00 260 SER A N 1
ATOM 2033 C CA . SER A 1 260 ? -5.907 -5.081 9.721 1.00 83.00 260 SER A CA 1
ATOM 2034 C C . SER A 1 260 ? -6.337 -6.412 10.357 1.00 83.00 260 SER A C 1
ATOM 2036 O O . SER A 1 260 ? -7.419 -6.911 10.066 1.00 83.00 260 SER A O 1
ATOM 2038 N N . GLN A 1 261 ? -5.488 -7.023 11.195 1.00 83.25 261 GLN A N 1
ATOM 2039 C CA . GLN A 1 261 ? -5.690 -8.321 11.851 1.00 83.25 261 GLN A CA 1
ATOM 2040 C C . GLN A 1 261 ? -5.915 -9.490 10.877 1.00 83.25 261 GLN A C 1
ATOM 2042 O O . GLN A 1 261 ? -6.246 -10.593 11.305 1.00 83.25 261 GLN A O 1
ATOM 2047 N N . CYS A 1 262 ? -5.723 -9.270 9.575 1.00 82.06 262 CYS A N 1
ATOM 2048 C CA . CYS A 1 262 ? -5.901 -10.285 8.547 1.00 82.06 262 CYS A CA 1
ATOM 2049 C C . CYS A 1 262 ? -4.717 -11.250 8.520 1.00 82.06 262 CYS A C 1
ATOM 2051 O O . CYS A 1 262 ? -3.552 -10.836 8.546 1.00 82.06 262 CYS A O 1
ATOM 2053 N N . GLN A 1 263 ? -5.022 -12.532 8.399 1.00 78.94 263 GLN A N 1
ATOM 2054 C CA . GLN A 1 263 ? -4.092 -13.623 8.149 1.00 78.94 263 GLN A CA 1
ATOM 2055 C C . GLN A 1 263 ? -4.045 -13.951 6.655 1.00 78.94 263 GLN A C 1
ATOM 2057 O O . GLN A 1 263 ? -4.965 -13.638 5.905 1.00 78.94 263 GLN A O 1
ATOM 2062 N N . ASP A 1 264 ? -3.001 -14.650 6.203 1.00 74.69 264 ASP A N 1
ATOM 2063 C CA . ASP A 1 264 ? -2.911 -15.071 4.796 1.00 74.69 264 ASP A CA 1
ATOM 2064 C C . ASP A 1 264 ? -4.090 -15.961 4.369 1.00 74.69 264 ASP A C 1
ATOM 2066 O O . ASP A 1 264 ? -4.500 -15.926 3.212 1.00 74.69 264 ASP A O 1
ATOM 2070 N N . GLY A 1 265 ? -4.682 -16.701 5.313 1.00 74.75 265 GLY A N 1
ATOM 2071 C CA . GLY A 1 265 ? -5.883 -17.497 5.075 1.00 74.75 265 GLY A CA 1
ATOM 2072 C C . GLY A 1 265 ? -7.124 -16.672 4.730 1.00 74.75 265 GLY A C 1
ATOM 2073 O O . GLY A 1 265 ? -8.052 -17.227 4.149 1.00 74.75 265 GLY A O 1
ATOM 2074 N N . ASP A 1 266 ? -7.163 -15.375 5.038 1.00 80.12 266 ASP A N 1
ATOM 2075 C CA . ASP A 1 266 ? -8.314 -14.506 4.759 1.00 80.12 266 ASP A CA 1
ATOM 2076 C C . ASP A 1 266 ? -8.398 -14.093 3.280 1.00 80.12 266 ASP A C 1
ATOM 2078 O O . ASP A 1 266 ? -9.451 -13.668 2.805 1.00 80.12 266 ASP A O 1
ATOM 2082 N N . TYR A 1 267 ? -7.316 -14.299 2.526 1.00 81.19 267 TYR A N 1
ATOM 2083 C CA . TYR A 1 267 ? -7.218 -14.006 1.100 1.00 81.19 267 TYR A CA 1
ATOM 2084 C C . TYR A 1 267 ? -7.414 -15.287 0.285 1.00 81.19 267 TYR A C 1
ATOM 2086 O O . TYR A 1 267 ? -6.648 -16.247 0.408 1.00 81.19 267 TYR A O 1
ATOM 2094 N N . VAL A 1 268 ? -8.422 -15.313 -0.586 1.00 76.88 268 VAL A N 1
ATOM 2095 C CA . VAL A 1 268 ? -8.675 -16.463 -1.464 1.00 76.88 268 VAL A CA 1
ATOM 2096 C C . VAL A 1 268 ? -7.516 -16.601 -2.449 1.00 76.88 268 VAL A C 1
ATOM 2098 O O . VAL A 1 268 ? -7.281 -15.715 -3.262 1.00 76.88 268 VAL A O 1
ATOM 2101 N N . ASN A 1 269 ? -6.778 -17.713 -2.389 1.00 72.69 269 ASN A N 1
ATOM 2102 C CA . ASN A 1 269 ? -5.639 -17.987 -3.280 1.00 72.69 269 ASN A CA 1
ATOM 2103 C C . ASN A 1 269 ? -4.603 -16.842 -3.327 1.00 72.69 269 ASN A C 1
ATOM 2105 O O . ASN A 1 269 ? -4.063 -16.518 -4.381 1.00 72.69 269 ASN A O 1
ATOM 2109 N N . GLY A 1 270 ? -4.351 -16.183 -2.191 1.00 73.00 270 GLY A N 1
ATOM 2110 C CA . GLY A 1 270 ? -3.374 -15.092 -2.122 1.00 73.00 270 GLY A CA 1
ATOM 2111 C C . GLY A 1 270 ? -3.797 -13.810 -2.848 1.00 73.00 270 GLY A C 1
ATOM 2112 O O . GLY A 1 270 ? -2.921 -12.993 -3.158 1.00 73.00 270 GLY A O 1
ATOM 2113 N N . SER A 1 271 ? -5.104 -13.643 -3.093 1.00 83.06 271 SER A N 1
ATOM 2114 C CA . SER A 1 271 ? -5.750 -12.458 -3.665 1.00 83.06 271 SER A CA 1
ATOM 2115 C C . SER A 1 271 ? -5.324 -11.150 -3.000 1.00 83.06 271 SER A C 1
ATOM 2117 O O . SER A 1 271 ? -4.778 -11.100 -1.891 1.00 83.06 271 SER A O 1
ATOM 2119 N N . SER A 1 272 ? -5.602 -10.058 -3.705 1.00 84.06 272 SER A N 1
ATOM 2120 C CA . SER A 1 272 ? -5.315 -8.702 -3.236 1.00 84.06 272 SER A CA 1
ATOM 2121 C C . SER A 1 272 ? -6.420 -8.130 -2.343 1.00 84.06 272 SER A C 1
ATOM 2123 O O . SER A 1 272 ? -6.178 -7.171 -1.620 1.00 84.06 272 SER A O 1
ATOM 2125 N N . ARG A 1 273 ? -7.611 -8.738 -2.352 1.00 83.62 273 ARG A N 1
ATOM 2126 C CA . ARG A 1 273 ? -8.717 -8.422 -1.440 1.00 83.62 273 ARG A CA 1
ATOM 2127 C C . ARG A 1 273 ? -9.015 -9.594 -0.519 1.00 83.62 273 ARG A C 1
ATOM 2129 O O . ARG A 1 273 ? -8.823 -10.751 -0.906 1.00 83.62 273 ARG A O 1
ATOM 2136 N N . ILE A 1 274 ? -9.493 -9.277 0.678 1.00 84.75 274 ILE A N 1
ATOM 2137 C CA . ILE A 1 274 ? -10.020 -10.271 1.614 1.00 84.75 274 ILE A CA 1
ATOM 2138 C C . ILE A 1 274 ? -11.298 -10.874 1.018 1.00 84.75 274 ILE A C 1
ATOM 2140 O O . ILE A 1 274 ? -12.044 -10.187 0.313 1.00 84.75 274 ILE A O 1
ATOM 2144 N N . ASP A 1 275 ? -11.550 -12.150 1.304 1.00 78.62 275 ASP A N 1
ATOM 2145 C CA . ASP A 1 275 ? -12.831 -12.790 1.010 1.00 78.62 275 ASP A CA 1
ATOM 2146 C C . ASP A 1 275 ? -13.983 -12.006 1.678 1.00 78.62 275 ASP A C 1
ATOM 2148 O O . ASP A 1 275 ? -14.036 -11.940 2.911 1.00 78.62 275 ASP A O 1
ATOM 2152 N N . PRO A 1 276 ? -14.928 -11.424 0.918 1.00 74.31 276 PRO A N 1
ATOM 2153 C CA . PRO A 1 276 ? -16.031 -10.666 1.501 1.00 74.31 276 PRO A CA 1
ATOM 2154 C C . PRO A 1 276 ? -16.918 -11.522 2.413 1.00 74.31 276 PRO A C 1
ATOM 2156 O O . PRO A 1 276 ? -17.547 -10.985 3.315 1.00 74.31 276 PRO A O 1
ATOM 2159 N N . HIS A 1 277 ? -16.940 -12.850 2.254 1.00 77.19 277 HIS A N 1
ATOM 2160 C CA . HIS A 1 277 ? -17.661 -13.738 3.171 1.00 77.19 277 HIS A CA 1
ATOM 2161 C C . HIS A 1 277 ? -16.974 -13.897 4.534 1.00 77.19 277 HIS A C 1
ATOM 2163 O O . HIS A 1 277 ? -17.597 -14.380 5.479 1.00 77.19 277 HIS A O 1
ATOM 2169 N N . LYS A 1 278 ? -15.702 -13.500 4.646 1.00 73.69 278 LYS A N 1
ATOM 2170 C CA . LYS A 1 278 ? -14.940 -13.490 5.904 1.00 73.69 278 LYS A CA 1
ATOM 2171 C C . LYS A 1 278 ? -15.011 -12.151 6.624 1.00 73.69 278 LYS A C 1
ATOM 2173 O O . LYS A 1 278 ? -14.724 -12.096 7.818 1.00 73.69 278 LYS A O 1
ATOM 2178 N N . ILE A 1 279 ? -15.411 -11.093 5.922 1.00 73.06 279 ILE A N 1
ATOM 2179 C CA . ILE A 1 279 ? -15.617 -9.775 6.510 1.00 73.06 279 ILE A CA 1
ATOM 2180 C C . ILE A 1 279 ? -17.111 -9.603 6.791 1.00 73.06 279 ILE A C 1
ATOM 2182 O O . ILE A 1 279 ? -17.896 -9.251 5.916 1.00 73.06 279 ILE A O 1
ATOM 2186 N N . GLY A 1 280 ? -17.512 -9.881 8.029 1.00 66.50 280 GLY A N 1
ATOM 2187 C CA . GLY A 1 280 ? -18.821 -9.465 8.529 1.00 66.50 280 GLY A CA 1
ATOM 2188 C C . GLY A 1 280 ? -18.821 -7.988 8.933 1.00 66.50 280 GLY A C 1
ATOM 2189 O O . GLY A 1 280 ? -17.757 -7.400 9.120 1.00 66.50 280 GLY A O 1
ATOM 2190 N N . ARG A 1 281 ? -20.018 -7.421 9.149 1.00 60.34 281 ARG A N 1
ATOM 2191 C CA . ARG A 1 281 ? -20.187 -6.084 9.759 1.00 60.34 281 ARG A CA 1
ATOM 2192 C C . ARG A 1 281 ? -19.458 -5.961 11.102 1.00 60.34 281 ARG A C 1
ATOM 2194 O O . ARG A 1 281 ? -18.950 -4.909 11.430 1.00 60.34 281 ARG A O 1
ATOM 2201 N N . THR A 1 282 ? -19.328 -7.064 11.834 1.00 61.72 282 THR A N 1
ATOM 2202 C CA . THR A 1 282 ? -18.614 -7.161 13.112 1.00 61.72 282 THR A CA 1
ATOM 2203 C C . THR A 1 282 ? -17.301 -7.923 12.943 1.00 61.72 282 THR A C 1
ATOM 2205 O O . THR A 1 282 ? -17.127 -9.038 13.445 1.00 61.72 282 THR A O 1
ATOM 2208 N N . TYR A 1 283 ? -16.335 -7.347 12.217 1.00 78.69 283 TYR A N 1
ATOM 2209 C CA . TYR A 1 283 ? -14.967 -7.877 12.222 1.00 78.69 283 TYR A CA 1
ATOM 2210 C C . TYR A 1 283 ? -14.270 -7.515 13.546 1.00 78.69 283 TYR A C 1
ATOM 2212 O O . TYR A 1 283 ? -13.441 -6.603 13.642 1.00 78.69 283 TYR A O 1
ATOM 2220 N N . LEU A 1 284 ? -14.646 -8.263 14.588 1.00 80.69 284 LEU A N 1
ATOM 2221 C CA . LEU A 1 284 ? -14.333 -8.002 15.991 1.00 80.69 284 LEU A CA 1
ATOM 2222 C C . LEU A 1 284 ? -12.842 -7.736 16.271 1.00 80.69 284 LEU A C 1
ATOM 2224 O O . LEU A 1 284 ? -12.554 -6.818 17.038 1.00 80.69 284 LEU A O 1
ATOM 2228 N N . PRO A 1 285 ? -11.864 -8.448 15.669 1.00 86.88 285 PRO A N 1
ATOM 2229 C CA . PRO A 1 285 ? -10.453 -8.170 15.937 1.00 86.88 285 PRO A CA 1
ATOM 2230 C C . PRO A 1 285 ? -10.039 -6.733 15.595 1.00 86.88 285 PRO A C 1
ATOM 2232 O O . PRO A 1 285 ? -9.344 -6.090 16.383 1.00 86.88 285 PRO A O 1
ATOM 2235 N N . MET A 1 286 ? -10.473 -6.212 14.443 1.00 87.94 286 MET A N 1
ATOM 2236 C CA . MET A 1 286 ? -10.119 -4.854 14.015 1.00 87.94 286 MET A CA 1
ATOM 2237 C C . MET A 1 286 ? -10.869 -3.805 14.830 1.00 87.94 286 MET A C 1
ATOM 2239 O O . MET A 1 286 ? -10.280 -2.807 15.230 1.00 87.94 286 MET A O 1
ATOM 2243 N N . GLN A 1 287 ? -12.136 -4.058 15.144 1.00 88.69 287 GLN A N 1
ATOM 2244 C CA . GLN A 1 287 ? -12.931 -3.197 16.010 1.00 88.69 287 GLN A CA 1
ATOM 2245 C C . GLN A 1 287 ? -12.303 -3.041 17.402 1.00 88.69 287 GLN A C 1
ATOM 2247 O O . GLN A 1 287 ? -12.152 -1.931 17.906 1.00 88.69 287 GLN A O 1
ATOM 2252 N N . ARG A 1 288 ? -11.853 -4.143 18.016 1.00 89.75 288 ARG A N 1
ATOM 2253 C CA . ARG A 1 288 ? -11.153 -4.107 19.311 1.00 89.75 288 ARG A CA 1
ATOM 2254 C C . ARG A 1 288 ? -9.821 -3.381 19.221 1.00 89.75 288 ARG A C 1
ATOM 2256 O O . ARG A 1 288 ? -9.476 -2.622 20.128 1.00 89.75 288 ARG A O 1
ATOM 2263 N N . ALA A 1 289 ? -9.090 -3.574 18.127 1.00 90.88 289 ALA A N 1
ATOM 2264 C CA . ALA A 1 289 ? -7.874 -2.820 17.872 1.00 90.88 289 ALA A CA 1
ATOM 2265 C C . ALA A 1 289 ? -8.168 -1.313 17.721 1.00 90.88 289 ALA A C 1
ATOM 2267 O O . ALA A 1 289 ? -7.423 -0.503 18.267 1.00 90.88 289 ALA A O 1
ATOM 2268 N N . LEU A 1 290 ? -9.275 -0.928 17.079 1.00 91.31 290 LEU A N 1
ATOM 2269 C CA . LEU A 1 290 ? -9.707 0.466 16.947 1.00 91.31 290 LEU A CA 1
ATOM 2270 C C . LEU A 1 290 ? -10.099 1.079 18.301 1.00 91.31 290 LEU A C 1
ATOM 2272 O O . LEU A 1 290 ? -9.587 2.140 18.648 1.00 91.31 290 LEU A O 1
ATOM 2276 N N . ILE A 1 291 ? -10.900 0.378 19.112 1.00 92.38 291 ILE A N 1
ATOM 2277 C CA . ILE A 1 291 ? -11.237 0.776 20.494 1.00 92.38 291 ILE A CA 1
ATOM 2278 C C . ILE A 1 291 ? -9.965 0.971 21.327 1.00 92.38 291 ILE A C 1
ATOM 2280 O O . ILE A 1 291 ? -9.829 1.962 22.040 1.00 92.38 291 ILE A O 1
ATOM 2284 N N . THR A 1 292 ? -8.993 0.067 21.189 1.00 93.31 292 THR A N 1
ATOM 2285 C CA . THR A 1 292 ? -7.693 0.182 21.867 1.00 93.31 292 THR A CA 1
ATOM 2286 C C . THR A 1 292 ? -6.929 1.426 21.414 1.00 93.31 292 THR A C 1
ATOM 2288 O O . THR A 1 292 ? -6.288 2.098 22.216 1.00 93.31 292 THR A O 1
ATOM 2291 N N . GLN A 1 293 ? -6.988 1.779 20.130 1.00 93.75 293 GLN A N 1
ATOM 2292 C CA . GLN A 1 293 ? -6.371 3.018 19.668 1.00 93.75 293 GLN A CA 1
ATOM 2293 C C . GLN A 1 293 ? -7.088 4.252 20.225 1.00 93.75 293 GLN A C 1
ATOM 2295 O O . GLN A 1 293 ? -6.407 5.207 20.590 1.00 93.75 293 GLN A O 1
ATOM 2300 N N . ILE A 1 294 ? -8.416 4.231 20.372 1.00 94.31 294 ILE A N 1
ATOM 2301 C CA . ILE A 1 294 ? -9.156 5.316 21.036 1.00 94.31 294 ILE A CA 1
ATOM 2302 C C . ILE A 1 294 ? -8.661 5.490 22.474 1.00 94.31 294 ILE A C 1
ATOM 2304 O O . ILE A 1 294 ? -8.259 6.594 22.837 1.00 94.31 294 ILE A O 1
ATOM 2308 N N . THR A 1 295 ? -8.595 4.420 23.271 1.00 94.19 295 THR A N 1
ATOM 2309 C CA . THR A 1 295 ? -8.160 4.509 24.679 1.00 94.19 295 THR A CA 1
ATOM 2310 C C . THR A 1 295 ? -6.704 4.963 24.822 1.00 94.19 295 THR A C 1
ATOM 2312 O O . THR A 1 295 ? -6.380 5.729 25.730 1.00 94.19 295 THR A O 1
ATOM 2315 N N . LEU A 1 296 ? -5.819 4.574 23.897 1.00 94.06 296 LEU A N 1
ATOM 2316 C CA . LEU A 1 296 ? -4.426 5.038 23.871 1.00 94.06 296 LEU A CA 1
ATOM 2317 C C . LEU A 1 296 ? -4.278 6.516 23.475 1.00 94.06 296 LEU A C 1
ATOM 2319 O O . LEU A 1 296 ? -3.309 7.169 23.878 1.00 94.06 296 LEU A O 1
ATOM 2323 N N . GLN A 1 297 ? -5.177 7.042 22.641 1.00 92.25 297 GLN A N 1
ATOM 2324 C CA . GLN A 1 297 ? -5.117 8.429 22.172 1.00 92.25 297 GLN A CA 1
ATOM 2325 C C . GLN A 1 297 ? -5.889 9.405 23.065 1.00 92.25 297 GLN A C 1
ATOM 2327 O O . GLN A 1 297 ? -5.441 10.548 23.194 1.00 92.25 297 GLN A O 1
ATOM 2332 N N . TYR A 1 298 ? -6.952 8.926 23.716 1.00 93.94 298 TYR A N 1
ATOM 2333 C CA . TYR A 1 298 ? -7.882 9.668 24.572 1.00 93.94 298 TYR A CA 1
ATOM 2334 C C . TYR A 1 298 ? -8.084 8.965 25.932 1.00 93.94 298 TYR A C 1
ATOM 2336 O O . TYR A 1 298 ? -9.152 8.404 26.196 1.00 93.94 298 TYR A O 1
ATOM 2344 N N . PRO A 1 299 ? -7.065 8.952 26.813 1.00 94.81 299 PRO A N 1
ATOM 2345 C CA . PRO A 1 299 ? -7.117 8.171 28.047 1.00 94.81 299 PRO A CA 1
ATOM 2346 C C . PRO A 1 299 ? -8.267 8.591 28.971 1.00 94.81 299 PRO A C 1
ATOM 2348 O O . PRO A 1 299 ? -8.365 9.758 29.354 1.00 94.81 299 PRO A O 1
ATOM 2351 N N . GLY A 1 300 ? -9.111 7.636 29.371 1.00 93.12 300 GLY A N 1
ATOM 2352 C CA . GLY A 1 300 ? -10.213 7.847 30.315 1.00 93.12 300 GLY A CA 1
ATOM 2353 C C . GLY A 1 300 ? -11.503 8.397 29.699 1.00 93.12 300 GLY A C 1
ATOM 2354 O O . GLY A 1 300 ? -12.538 8.403 30.371 1.00 93.12 300 GLY A O 1
ATOM 2355 N N . GLU A 1 301 ? -11.472 8.865 28.447 1.00 95.75 301 GLU A N 1
ATOM 2356 C CA . GLU A 1 301 ? -12.652 9.444 27.798 1.00 95.75 301 GLU A CA 1
ATOM 2357 C C . GLU A 1 301 ? -13.681 8.377 27.427 1.00 95.75 301 GLU A C 1
ATOM 2359 O O . GLU A 1 301 ? -14.879 8.579 27.630 1.00 95.75 301 GLU A O 1
ATOM 2364 N N . LEU A 1 302 ? -13.224 7.233 26.917 1.00 93.12 302 LEU A N 1
ATOM 2365 C CA . LEU A 1 302 ? -14.120 6.155 26.513 1.00 93.12 302 LEU A CA 1
ATOM 2366 C C . LEU A 1 302 ? -14.719 5.439 27.730 1.00 93.12 302 LEU A C 1
ATOM 2368 O O . LEU A 1 302 ? -15.895 5.089 27.725 1.00 93.12 302 LEU A O 1
ATOM 2372 N N . GLU A 1 303 ? -13.953 5.293 28.811 1.00 93.75 303 GLU A N 1
ATOM 2373 C CA . GLU A 1 303 ? -14.417 4.743 30.087 1.00 93.75 303 GLU A CA 1
ATOM 2374 C C . GLU A 1 303 ? -15.430 5.662 30.787 1.00 93.75 303 GLU A C 1
ATOM 2376 O O . GLU A 1 303 ? -16.340 5.190 31.473 1.00 93.75 303 GLU A O 1
ATOM 2381 N N . ALA A 1 304 ? -15.293 6.984 30.645 1.00 94.75 304 ALA A N 1
ATOM 2382 C CA . ALA A 1 304 ? -16.313 7.928 31.097 1.00 94.75 304 ALA A CA 1
ATOM 2383 C C . ALA A 1 304 ? -17.614 7.753 30.302 1.00 94.75 304 ALA A C 1
ATOM 2385 O O . ALA A 1 304 ? -18.669 7.573 30.909 1.00 94.75 304 ALA A O 1
ATOM 2386 N N . LEU A 1 305 ? -17.514 7.686 28.973 1.00 94.12 305 LEU A N 1
ATOM 2387 C CA . LEU A 1 305 ? -18.663 7.502 28.089 1.00 94.12 305 LEU A CA 1
ATOM 2388 C C . LEU A 1 305 ? -19.379 6.163 28.341 1.00 94.12 305 LEU A C 1
ATOM 2390 O O . LEU A 1 305 ? -20.603 6.112 28.412 1.00 94.12 305 LEU A O 1
ATOM 2394 N N . CYS A 1 306 ? -18.627 5.088 28.590 1.00 93.25 306 CYS A N 1
ATOM 2395 C CA . CYS A 1 306 ? -19.190 3.796 28.988 1.00 93.25 306 CYS A CA 1
ATOM 2396 C C . CYS A 1 306 ? -20.050 3.902 30.253 1.00 93.25 306 CYS A C 1
ATOM 2398 O O . CYS A 1 306 ? -21.159 3.372 30.299 1.00 93.25 306 CYS A O 1
ATOM 2400 N N . ARG A 1 307 ? -19.569 4.626 31.275 1.00 94.25 307 ARG A N 1
ATOM 2401 C CA . ARG A 1 307 ? -20.320 4.836 32.524 1.00 94.25 307 ARG A CA 1
ATOM 2402 C C . ARG A 1 307 ? -21.596 5.641 32.301 1.00 94.25 307 ARG A C 1
ATOM 2404 O O . ARG A 1 307 ? -22.617 5.306 32.893 1.00 94.25 307 ARG A O 1
ATOM 2411 N N . GLU A 1 308 ? -21.548 6.665 31.454 1.00 95.25 308 GLU A N 1
ATOM 2412 C CA . GLU A 1 308 ? -22.716 7.486 31.100 1.00 95.25 308 GLU A CA 1
ATOM 2413 C C . GLU A 1 308 ? -23.798 6.671 30.380 1.00 95.25 308 GLU A C 1
ATOM 2415 O O . GLU A 1 308 ? -24.987 6.859 30.632 1.00 95.25 308 GLU A O 1
ATOM 2420 N N . HIS A 1 309 ? -23.385 5.718 29.545 1.00 92.50 309 HIS A N 1
ATOM 2421 C CA . HIS A 1 309 ? -24.277 4.850 28.777 1.00 92.50 309 HIS A CA 1
ATOM 2422 C C . HIS A 1 309 ? -24.584 3.506 29.459 1.00 92.50 309 HIS A C 1
ATOM 2424 O O . HIS A 1 309 ? -25.227 2.654 28.849 1.00 92.50 309 HIS A O 1
ATOM 2430 N N . ALA A 1 310 ? -24.152 3.311 30.712 1.00 92.88 310 ALA A N 1
ATOM 2431 C CA . ALA A 1 310 ? -24.313 2.066 31.469 1.00 92.88 310 ALA A CA 1
ATOM 2432 C C . ALA A 1 310 ? -23.841 0.807 30.701 1.00 92.88 310 ALA A C 1
ATOM 2434 O O . ALA A 1 310 ? -24.520 -0.218 30.700 1.00 92.88 310 ALA A O 1
ATOM 2435 N N . THR A 1 311 ? -22.674 0.903 30.058 1.00 92.94 311 THR A N 1
ATOM 2436 C CA . THR A 1 311 ? -22.017 -0.164 29.282 1.00 92.94 311 THR A CA 1
ATOM 2437 C C . THR A 1 311 ? -20.552 -0.334 29.715 1.00 92.94 311 THR A C 1
ATOM 2439 O O . THR A 1 311 ? -20.057 0.395 30.583 1.00 92.94 311 THR A O 1
ATOM 2442 N N . THR A 1 312 ? -19.841 -1.292 29.128 1.00 90.44 312 THR A N 1
ATOM 2443 C CA . THR A 1 312 ? -18.411 -1.562 29.356 1.00 90.44 312 THR A CA 1
ATOM 2444 C C . THR A 1 312 ? -17.613 -1.495 28.054 1.00 90.44 312 THR A C 1
ATOM 2446 O O . THR A 1 312 ? -18.178 -1.578 26.965 1.00 90.44 312 THR A O 1
ATOM 2449 N N . LEU A 1 313 ? -16.280 -1.375 28.143 1.00 86.88 313 LEU A N 1
ATOM 2450 C CA . LEU A 1 313 ? -15.413 -1.378 26.956 1.00 86.88 313 LEU A CA 1
ATOM 2451 C C . LEU A 1 313 ? -15.578 -2.669 26.143 1.00 86.88 313 LEU A C 1
ATOM 2453 O O . LEU A 1 313 ? -15.531 -2.645 24.914 1.00 86.88 313 LEU A O 1
ATOM 2457 N N . GLU A 1 314 ? -15.793 -3.794 26.822 1.00 87.12 314 GLU A N 1
ATOM 2458 C CA . GLU A 1 314 ? -16.045 -5.112 26.244 1.00 87.12 314 GLU A CA 1
ATOM 2459 C C . GLU A 1 314 ? -17.401 -5.196 25.532 1.00 87.12 314 GLU A C 1
ATOM 2461 O O . GLU A 1 314 ? -17.550 -5.980 24.599 1.00 87.12 314 GLU A O 1
ATOM 2466 N N . GLU A 1 315 ? -18.369 -4.369 25.909 1.00 86.50 315 GLU A N 1
ATOM 2467 C CA . GLU A 1 315 ? -19.715 -4.332 25.322 1.00 86.50 315 GLU A CA 1
ATOM 2468 C C . GLU A 1 315 ? -19.866 -3.275 24.223 1.00 86.50 315 GLU A C 1
ATOM 2470 O O . GLU A 1 315 ? -20.877 -3.281 23.524 1.00 86.50 315 GLU A O 1
ATOM 2475 N N . ILE A 1 316 ? -18.875 -2.392 24.034 1.00 85.50 316 ILE A N 1
ATOM 2476 C CA . ILE A 1 316 ? -18.885 -1.430 22.927 1.00 85.50 316 ILE A CA 1
ATOM 2477 C C . ILE A 1 316 ? -18.967 -2.173 21.596 1.00 85.50 316 ILE A C 1
ATOM 2479 O O . ILE A 1 316 ? -18.093 -2.987 21.273 1.00 85.50 316 ILE A O 1
ATOM 2483 N N . ASP A 1 317 ? -19.970 -1.780 20.813 1.00 82.38 317 ASP A N 1
ATOM 2484 C CA . ASP A 1 317 ? -20.056 -2.044 19.388 1.00 82.38 317 ASP A CA 1
ATOM 2485 C C . ASP A 1 317 ? -19.821 -0.741 18.596 1.00 82.38 317 ASP A C 1
ATOM 2487 O O . ASP A 1 317 ? -20.208 0.340 19.044 1.00 82.38 317 ASP A O 1
ATOM 2491 N N . ILE A 1 318 ? -19.147 -0.842 17.454 1.00 77.62 318 ILE A N 1
ATOM 2492 C CA . ILE A 1 318 ? -18.961 0.231 16.475 1.00 77.62 318 ILE A CA 1
ATOM 2493 C C . ILE A 1 318 ? -19.711 -0.305 15.267 1.00 77.62 318 ILE A C 1
ATOM 2495 O O . ILE A 1 318 ? -19.242 -1.273 14.662 1.00 77.62 318 ILE A O 1
ATOM 2499 N N . ASN A 1 319 ? -20.912 0.229 15.036 1.00 68.12 319 ASN A N 1
ATOM 2500 C CA . ASN A 1 319 ? -21.799 -0.278 13.989 1.00 68.12 319 ASN A CA 1
ATOM 2501 C C . ASN A 1 319 ? -21.196 -0.031 12.618 1.00 68.12 319 ASN A C 1
ATOM 2503 O O . ASN A 1 319 ? -20.393 0.919 12.505 1.00 68.12 319 ASN A O 1
#

Foldseek 3Di:
DDDDDDDDDDDPDDPDPCDPDDDPVVLLVVLLVLLLVVLCVVVVVQVVVVDLQLLVVLQVVLVVCVVVVVLLSSLVSQLLSCLLVLLVLVVQLVVLVVVQVVCCVPPVGGDPVSVVSNVVSVVSCVSNLVSLLSNLVSQQQRALSSNLSNNLSSNVVSCVSNVHDDDDSVVSSVSSSVSLLLSLQVQLLCLQQVLQPQKDKDFDDDPDPVVVVVLVVLVARIWMWGQWLNDTDTASAHSSADCVRQADPVRHGDARYATSPDDCVQRDSNGSYGDVVCRDSCPPVRVLSVLVNRCVVPPPPVVVSCVVVVHDSVRIDRD